Protein AF-A0A257H607-F1 (afdb_monomer)

Nearest PDB structures (foldseek):
  7oqd-assembly1_AAA  TM=4.299E-01  e=7.904E+00  Bacteroides thetaiotaomicron VPI-5482
  5coz-assembly1_A  TM=3.872E-01  e=7.904E+00  Agathobacter rectalis ATCC 33656

Sequence (185 aa):
MIRHMRASGLSLFVGSIALSLSFTASQAQDISIGKAVFANTCAQCHGLPPILLHGAEIAAGDPGRIDSAISIVRTMSPLRQRITPQDIRDIAAYLERPSSLMPNASQETERLFAWAEWKYQAVLQPRIPTQQVEEYQVRYYAKPRLYLGIARGQLWLLDEKRLDAGVQRLGTTEVFLEMARSEGF

Mean predicted aligned error: 12.14 Å

Solvent-accessible surface area (backbone atoms only — not comparable to full-atom values): 10821 Å² total; per-residue (Å²): 140,86,82,85,83,81,84,84,82,84,81,82,82,82,80,81,82,79,80,78,79,79,75,75,74,77,76,77,72,43,46,70,59,8,47,52,50,37,61,76,69,43,25,90,71,21,36,72,65,50,67,67,26,87,63,52,43,79,25,34,62,30,36,67,51,47,54,48,43,34,66,72,37,75,91,37,41,76,43,68,85,72,54,51,78,64,49,39,39,8,30,11,48,36,45,40,55,52,92,73,86,64,74,47,73,65,56,51,48,51,49,49,52,38,43,50,28,67,77,36,51,96,49,52,36,63,76,50,78,75,42,80,55,90,79,27,47,30,32,46,20,67,69,70,42,31,35,45,30,41,41,95,62,26,32,33,39,37,46,69,92,35,76,85,78,46,77,41,77,76,48,45,44,65,60,54,49,50,52,30,44,78,73,62,82

Structure (mmCIF, N/CA/C/O backbone):
data_AF-A0A257H607-F1
#
_entry.id   AF-A0A257H607-F1
#
loop_
_atom_site.group_PDB
_atom_site.id
_atom_site.type_symbol
_atom_site.label_atom_id
_atom_site.label_alt_id
_atom_site.label_comp_id
_atom_site.label_asym_id
_atom_site.label_entity_id
_atom_site.label_seq_id
_atom_site.pdbx_PDB_ins_code
_atom_site.Cartn_x
_atom_site.Cartn_y
_atom_site.Cartn_z
_atom_site.occupancy
_atom_site.B_iso_or_equiv
_atom_site.auth_seq_id
_atom_site.auth_comp_id
_atom_site.auth_asym_id
_atom_site.auth_atom_id
_atom_site.pdbx_PDB_model_num
ATOM 1 N N . MET A 1 1 ? -27.365 0.390 100.132 1.00 50.59 1 MET A N 1
ATOM 2 C CA . MET A 1 1 ? -27.552 0.940 98.769 1.00 50.59 1 MET A CA 1
ATOM 3 C C . MET A 1 1 ? -26.214 0.884 98.043 1.00 50.59 1 MET A C 1
ATOM 5 O O . MET A 1 1 ? -25.343 1.685 98.341 1.00 50.59 1 MET A O 1
ATOM 9 N N . ILE A 1 2 ? -26.019 -0.108 97.172 1.00 44.28 2 ILE A N 1
ATOM 10 C CA . ILE A 1 2 ? -24.760 -0.364 96.453 1.00 44.28 2 ILE A CA 1
ATOM 11 C C . ILE A 1 2 ? -24.976 0.066 94.996 1.00 44.28 2 ILE A C 1
ATOM 13 O O . ILE A 1 2 ? -25.885 -0.436 94.339 1.00 44.28 2 ILE A O 1
ATOM 17 N N . ARG A 1 3 ? -24.203 1.048 94.513 1.00 60.47 3 ARG A N 1
ATOM 18 C CA . ARG A 1 3 ? -24.266 1.559 93.131 1.00 60.47 3 ARG A CA 1
ATOM 19 C C . ARG A 1 3 ? -23.283 0.784 92.251 1.00 60.47 3 ARG A C 1
ATOM 21 O O . ARG A 1 3 ? -22.086 0.789 92.512 1.00 60.47 3 ARG A O 1
ATOM 28 N N . HIS A 1 4 ? -23.799 0.148 91.202 1.00 51.94 4 HIS A N 1
ATOM 29 C CA . HIS A 1 4 ? -23.013 -0.529 90.171 1.00 51.94 4 HIS A CA 1
ATOM 30 C C . HIS A 1 4 ? -22.350 0.483 89.222 1.00 51.94 4 HIS A C 1
ATOM 32 O O . HIS A 1 4 ? -23.039 1.286 88.593 1.00 51.94 4 HIS A O 1
ATOM 38 N N . MET A 1 5 ? -21.024 0.413 89.084 1.00 56.34 5 MET A N 1
ATOM 39 C CA . MET A 1 5 ? -20.270 1.060 88.005 1.00 56.34 5 MET A CA 1
ATOM 40 C C . MET A 1 5 ? -20.319 0.163 86.761 1.00 56.34 5 MET A C 1
ATOM 42 O O . MET A 1 5 ? -19.916 -0.997 86.817 1.00 56.34 5 MET A O 1
ATOM 46 N N . ARG A 1 6 ? -20.828 0.686 85.639 1.00 67.38 6 ARG A N 1
ATOM 47 C CA . ARG A 1 6 ? -20.752 0.032 84.324 1.00 67.38 6 ARG A CA 1
ATOM 48 C C . ARG A 1 6 ? -19.502 0.527 83.598 1.00 67.38 6 ARG A C 1
ATOM 50 O O . ARG A 1 6 ? -19.334 1.729 83.425 1.00 67.38 6 ARG A O 1
ATOM 57 N N . ALA A 1 7 ? -18.644 -0.406 83.194 1.00 55.19 7 ALA A N 1
ATOM 58 C CA . ALA A 1 7 ? -17.475 -0.147 82.366 1.00 55.19 7 ALA A CA 1
ATOM 59 C C . ALA A 1 7 ? -17.896 -0.016 80.892 1.00 55.19 7 ALA A C 1
ATOM 61 O O . ALA A 1 7 ? -18.514 -0.924 80.334 1.00 55.19 7 ALA A O 1
ATOM 62 N N . SER A 1 8 ? -17.570 1.119 80.278 1.00 65.12 8 SER A N 1
ATOM 63 C CA . SER A 1 8 ? -17.753 1.374 78.848 1.00 65.12 8 SER A CA 1
ATOM 64 C C . SER A 1 8 ? -16.632 0.700 78.056 1.00 65.12 8 SER A C 1
ATOM 66 O O . SER A 1 8 ? -15.468 1.078 78.178 1.00 65.12 8 SER A O 1
ATOM 68 N N . GLY A 1 9 ? -16.982 -0.309 77.258 1.00 50.41 9 GLY A N 1
ATOM 69 C CA . GLY A 1 9 ? -16.069 -0.986 76.340 1.00 50.41 9 GLY A CA 1
ATOM 70 C C . GLY A 1 9 ? -15.781 -0.131 75.106 1.00 50.41 9 GLY A C 1
ATOM 71 O O . GLY A 1 9 ? -16.682 0.184 74.330 1.00 50.41 9 GLY A O 1
ATOM 72 N N . LEU A 1 10 ? -14.514 0.236 74.934 1.00 60.78 10 LEU A N 1
ATOM 73 C CA . LEU A 1 10 ? -13.978 0.954 73.783 1.00 60.78 10 LEU A CA 1
ATOM 74 C C . LEU A 1 10 ? -13.775 -0.047 72.628 1.00 60.78 10 LEU A C 1
ATOM 76 O O . LEU A 1 10 ? -12.860 -0.866 72.669 1.00 60.78 10 LEU A O 1
ATOM 80 N N . SER A 1 11 ? -14.650 -0.024 71.620 1.00 61.09 11 SER A N 1
ATOM 81 C CA . SER A 1 11 ? -14.501 -0.852 70.412 1.00 61.09 11 SER A CA 1
ATOM 82 C C . SER A 1 11 ? -13.576 -0.158 69.409 1.00 61.09 11 SER A C 1
ATOM 84 O O . SER A 1 11 ? -13.933 0.869 68.836 1.00 61.09 11 SER A O 1
ATOM 86 N N . LEU A 1 12 ? -12.385 -0.721 69.202 1.00 58.41 12 LEU A N 1
ATOM 87 C CA . LEU A 1 12 ? -11.444 -0.334 68.149 1.00 58.41 12 LEU A CA 1
ATOM 88 C C . LEU A 1 12 ? -11.901 -0.923 66.805 1.00 58.41 12 LEU A C 1
ATOM 90 O O . LEU A 1 12 ? -11.792 -2.125 66.577 1.00 58.41 12 LEU A O 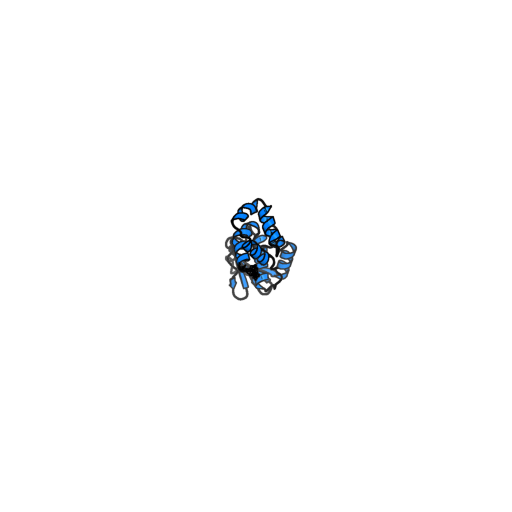1
ATOM 94 N N . PHE A 1 13 ? -12.389 -0.070 65.904 1.00 56.44 13 PHE A N 1
ATOM 95 C CA . PHE A 1 13 ? -12.585 -0.415 64.496 1.00 56.44 13 PHE A CA 1
ATOM 96 C C . PHE A 1 13 ? -11.237 -0.354 63.764 1.00 56.44 13 PHE A C 1
ATOM 98 O O . PHE A 1 13 ? -10.717 0.725 63.484 1.00 56.44 13 PHE A O 1
ATOM 105 N N . VAL A 1 14 ? -10.670 -1.518 63.446 1.00 61.59 14 VAL A N 1
ATOM 106 C CA . VAL A 1 14 ? -9.515 -1.650 62.546 1.00 61.59 14 VAL A CA 1
ATOM 107 C C . VAL A 1 14 ? -10.037 -1.608 61.106 1.00 61.59 14 VAL A C 1
ATOM 109 O O . VAL A 1 14 ? -10.539 -2.599 60.580 1.00 61.59 14 VAL A O 1
ATOM 112 N N . GLY A 1 15 ? -9.982 -0.430 60.483 1.00 57.69 15 GLY A N 1
ATOM 113 C CA . GLY A 1 15 ? -10.368 -0.226 59.086 1.00 57.69 15 GLY A CA 1
ATOM 114 C C . GLY A 1 15 ? -9.341 -0.835 58.129 1.00 57.69 15 GLY A C 1
ATOM 115 O O . GLY A 1 15 ? -8.202 -0.381 58.064 1.00 57.69 15 GLY A O 1
ATOM 116 N N . SER A 1 16 ? -9.746 -1.859 57.378 1.00 63.84 16 SER A N 1
ATOM 117 C CA . SER A 1 16 ? -8.937 -2.450 56.306 1.00 63.84 16 SER A CA 1
ATOM 118 C C . SER A 1 16 ? -8.998 -1.561 55.060 1.00 63.84 16 SER A C 1
ATOM 120 O O . SER A 1 16 ? -10.044 -1.451 54.423 1.00 63.84 16 SER A O 1
ATOM 122 N N . ILE A 1 17 ? -7.883 -0.920 54.708 1.00 69.00 17 ILE A N 1
ATOM 123 C CA . ILE A 1 17 ? -7.726 -0.184 53.447 1.00 69.00 17 ILE A CA 1
ATOM 124 C C . ILE A 1 17 ? -7.484 -1.218 52.340 1.00 69.00 17 ILE A C 1
ATOM 126 O O . ILE A 1 17 ? -6.376 -1.726 52.179 1.00 69.00 17 ILE A O 1
ATOM 130 N N . ALA A 1 18 ? -8.533 -1.562 51.592 1.00 66.06 18 ALA A N 1
ATOM 131 C CA . ALA A 1 18 ? -8.421 -2.380 50.389 1.00 66.06 18 ALA A CA 1
ATOM 132 C C . ALA A 1 18 ? -7.851 -1.523 49.246 1.00 66.06 18 ALA A C 1
ATOM 134 O O . ALA A 1 18 ? -8.563 -0.746 48.607 1.00 66.06 18 ALA A O 1
ATOM 135 N N . LEU A 1 19 ? -6.543 -1.645 49.015 1.00 70.00 19 LEU A N 1
ATOM 136 C CA . LEU A 1 19 ? -5.833 -0.998 47.917 1.00 70.00 19 LEU A CA 1
ATOM 137 C C . LEU A 1 19 ? -6.289 -1.623 46.589 1.00 70.00 19 LEU A C 1
ATOM 139 O O . LEU A 1 19 ? -5.776 -2.648 46.145 1.00 70.00 19 LEU A O 1
ATOM 143 N N . SER A 1 20 ? -7.309 -1.025 45.978 1.00 69.62 20 SER A N 1
ATOM 144 C CA . SER A 1 20 ? -7.823 -1.438 44.674 1.00 69.62 20 SER A CA 1
ATOM 145 C C . SER A 1 20 ? -6.855 -0.950 43.598 1.00 69.62 20 SER A C 1
ATOM 147 O O . SER A 1 20 ? -6.978 0.165 43.096 1.00 69.62 20 SER A O 1
ATOM 149 N N . LEU A 1 21 ? -5.843 -1.761 43.283 1.00 67.19 21 LEU A N 1
ATOM 150 C CA . LEU A 1 21 ? -5.010 -1.556 42.102 1.00 67.19 21 LEU A CA 1
ATOM 151 C C . LEU A 1 21 ? -5.884 -1.779 40.868 1.00 67.19 21 LEU A C 1
ATOM 153 O O . LEU A 1 21 ? -6.092 -2.908 40.426 1.00 67.19 21 LEU A O 1
ATOM 157 N N . SER A 1 22 ? -6.410 -0.689 40.320 1.00 69.12 22 SER A N 1
ATOM 158 C CA . SER A 1 22 ? -6.991 -0.677 38.984 1.00 69.12 22 SER A CA 1
ATOM 159 C C . SER A 1 22 ? -5.872 -0.936 37.982 1.00 69.12 22 SER A C 1
ATOM 161 O O . SER A 1 22 ? -5.225 -0.010 37.495 1.00 69.12 22 SER A O 1
ATOM 163 N N . PHE A 1 23 ? -5.621 -2.212 37.691 1.00 64.31 23 PHE A N 1
ATOM 164 C CA . PHE A 1 23 ? -4.851 -2.615 36.525 1.00 64.31 23 PHE A CA 1
ATOM 165 C C . PHE A 1 23 ? -5.655 -2.207 35.295 1.00 64.31 23 PHE A C 1
ATOM 167 O O . PHE A 1 23 ? -6.514 -2.939 34.808 1.00 64.31 23 PHE A O 1
ATOM 174 N N . THR A 1 24 ? -5.397 -0.999 34.802 1.00 64.50 24 THR A N 1
ATOM 175 C CA . THR A 1 24 ? -5.728 -0.671 33.423 1.00 64.50 24 THR A CA 1
ATOM 176 C C . THR A 1 24 ? -4.795 -1.519 32.574 1.00 64.50 24 THR A C 1
ATOM 178 O O . THR A 1 24 ? -3.611 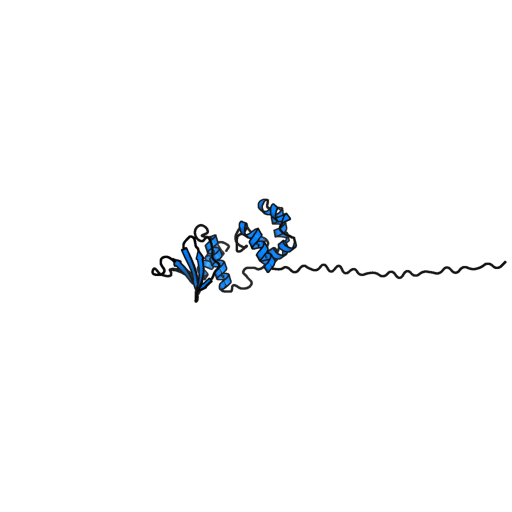-1.228 32.429 1.00 64.50 24 THR A O 1
ATOM 181 N N . ALA A 1 25 ? -5.299 -2.658 32.103 1.00 67.56 25 ALA A N 1
ATOM 182 C CA . ALA A 1 25 ? -4.591 -3.435 31.107 1.00 67.56 25 ALA A CA 1
ATOM 183 C C . ALA A 1 25 ? -4.390 -2.512 29.902 1.00 67.56 25 ALA A C 1
ATOM 185 O O . ALA A 1 25 ? -5.353 -2.152 29.222 1.00 67.56 25 ALA A O 1
ATOM 186 N N . SER A 1 26 ? -3.151 -2.066 29.691 1.00 75.19 26 SER A N 1
ATOM 187 C CA . SER A 1 26 ? -2.774 -1.427 28.439 1.00 75.19 26 SER A CA 1
ATOM 188 C C . SER A 1 26 ? -3.043 -2.459 27.355 1.00 75.19 26 SER A C 1
ATOM 190 O O . SER A 1 26 ? -2.372 -3.490 27.299 1.00 75.19 26 SER A O 1
ATOM 192 N N . GLN A 1 27 ? -4.100 -2.247 26.574 1.00 78.38 27 GLN A N 1
ATOM 193 C CA . GLN A 1 27 ? -4.409 -3.127 25.460 1.00 78.38 27 GLN A CA 1
ATOM 194 C C . GLN A 1 27 ? -3.251 -3.005 24.476 1.00 78.38 27 GLN A C 1
ATOM 196 O O . GLN A 1 27 ? -3.039 -1.936 23.900 1.00 78.38 27 GLN A O 1
ATOM 201 N N . ALA A 1 28 ? -2.481 -4.082 24.334 1.00 79.88 28 ALA A N 1
ATOM 202 C CA . ALA A 1 28 ? -1.394 -4.130 23.373 1.00 79.88 28 ALA A CA 1
ATOM 203 C C . ALA A 1 28 ? -1.950 -3.852 21.970 1.00 79.88 28 ALA A C 1
ATOM 205 O O . ALA A 1 28 ? -3.025 -4.336 21.615 1.00 79.88 28 ALA A O 1
ATOM 206 N N . GLN A 1 29 ? -1.233 -3.039 21.199 1.00 88.62 29 GLN A N 1
ATOM 207 C CA . GLN A 1 29 ? -1.560 -2.799 19.798 1.00 88.62 29 GLN A CA 1
ATOM 208 C C . GLN A 1 29 ? -1.237 -4.054 18.980 1.00 88.62 29 GLN A C 1
ATOM 210 O O . GLN A 1 29 ? -0.142 -4.609 19.105 1.00 88.62 29 GLN A O 1
ATOM 215 N N . ASP A 1 30 ? -2.159 -4.475 18.118 1.00 87.44 30 ASP A N 1
ATOM 216 C CA . ASP A 1 30 ? -1.977 -5.595 17.197 1.00 87.44 30 ASP A CA 1
ATOM 217 C C . ASP A 1 30 ? -1.923 -5.100 15.747 1.00 87.44 30 ASP A C 1
ATOM 219 O O . ASP A 1 30 ? -2.924 -4.797 15.097 1.00 87.44 30 ASP A O 1
ATOM 223 N N . ILE A 1 31 ? -0.708 -5.069 15.203 1.00 84.25 31 ILE A N 1
ATOM 224 C CA . ILE A 1 31 ? -0.437 -4.621 13.832 1.00 84.25 31 ILE A CA 1
ATOM 225 C C . ILE A 1 31 ? -1.165 -5.488 12.792 1.00 84.25 31 ILE A C 1
ATOM 227 O O . ILE A 1 31 ? -1.550 -4.994 11.729 1.00 84.25 31 ILE A O 1
ATOM 231 N N . SER A 1 32 ? -1.326 -6.788 13.053 1.00 76.38 32 SER A N 1
ATOM 232 C CA . SER A 1 32 ? -1.966 -7.707 12.110 1.00 76.38 32 SER A CA 1
ATOM 233 C C . SER A 1 32 ? -3.466 -7.436 12.003 1.00 76.38 32 SER A C 1
ATOM 235 O O . SER A 1 32 ? -3.998 -7.388 10.889 1.00 76.38 32 SER A O 1
ATOM 237 N N . ILE A 1 33 ? -4.107 -7.143 13.139 1.00 86.25 33 ILE A N 1
ATOM 238 C CA . ILE A 1 33 ? -5.498 -6.686 13.204 1.00 86.25 33 ILE A CA 1
ATOM 239 C C . ILE A 1 33 ? -5.623 -5.326 12.514 1.00 86.25 33 ILE A C 1
ATOM 241 O O . ILE A 1 33 ? -6.441 -5.182 11.606 1.00 86.25 33 ILE A O 1
ATOM 245 N N . GLY A 1 34 ? -4.750 -4.367 12.835 1.00 90.06 34 GLY A N 1
ATOM 246 C CA . GLY A 1 34 ? -4.749 -3.035 12.223 1.00 90.06 34 GLY A CA 1
ATOM 247 C C . GLY A 1 34 ? -4.662 -3.067 10.698 1.00 90.06 34 GLY A C 1
ATOM 248 O O . GLY A 1 34 ? -5.434 -2.398 10.007 1.00 90.06 34 GLY A O 1
ATOM 249 N N . LYS A 1 35 ? -3.787 -3.922 10.153 1.00 83.62 35 LYS A N 1
ATOM 250 C CA . LYS A 1 35 ? -3.669 -4.159 8.707 1.00 83.62 35 LYS A CA 1
ATOM 251 C C . LYS A 1 35 ? -4.966 -4.701 8.104 1.00 83.62 35 LYS A C 1
ATOM 253 O O . LYS A 1 35 ? -5.381 -4.240 7.040 1.00 83.62 35 LYS A O 1
ATOM 258 N N . ALA A 1 36 ? -5.591 -5.684 8.751 1.00 82.00 36 ALA A N 1
ATOM 259 C CA . ALA A 1 36 ? -6.830 -6.287 8.268 1.00 82.00 36 ALA A CA 1
ATOM 260 C C . ALA A 1 36 ? -7.993 -5.282 8.282 1.00 82.00 36 ALA A C 1
ATOM 262 O O . ALA A 1 36 ? -8.710 -5.155 7.287 1.00 82.00 36 ALA A O 1
ATOM 263 N N . VAL A 1 37 ? -8.148 -4.515 9.366 1.00 93.38 37 VAL A N 1
ATOM 264 C CA . VAL A 1 37 ? -9.185 -3.479 9.473 1.00 93.38 37 VAL A CA 1
ATOM 265 C C . VAL A 1 37 ? -8.974 -2.393 8.420 1.00 93.38 37 VAL A C 1
ATOM 267 O O . VAL A 1 37 ? -9.925 -2.038 7.717 1.00 93.38 37 VAL A O 1
ATOM 270 N N . PHE A 1 38 ? -7.737 -1.914 8.247 1.00 91.44 38 PHE A N 1
ATOM 271 C CA . PHE A 1 38 ? -7.418 -0.908 7.235 1.00 91.44 38 PHE A CA 1
ATOM 272 C C . PHE A 1 38 ? -7.756 -1.399 5.821 1.00 91.44 38 PHE A C 1
ATOM 274 O O . PHE A 1 38 ? -8.425 -0.692 5.067 1.00 91.44 38 PHE A O 1
ATOM 281 N N . ALA A 1 39 ? -7.348 -2.622 5.464 1.00 83.88 39 ALA A N 1
ATOM 282 C CA . ALA A 1 39 ? -7.619 -3.204 4.149 1.00 83.88 39 ALA A CA 1
ATOM 283 C C . ALA 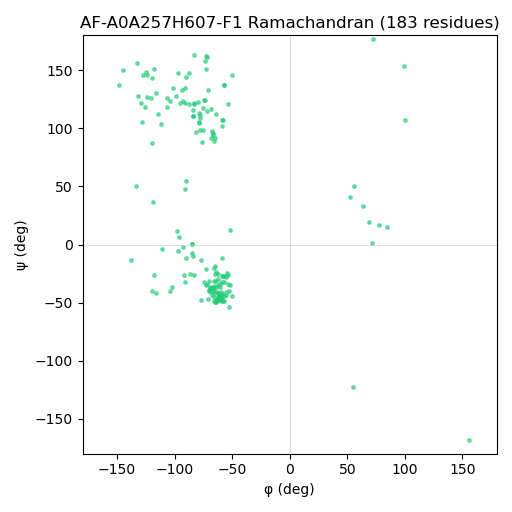A 1 39 ? -9.123 -3.342 3.851 1.00 83.88 39 ALA A C 1
ATOM 285 O O . ALA A 1 39 ? -9.548 -3.124 2.719 1.00 83.88 39 ALA A O 1
ATOM 286 N N . ASN A 1 40 ? -9.932 -3.662 4.863 1.00 87.25 40 ASN A N 1
ATOM 287 C CA . ASN A 1 40 ? -11.373 -3.851 4.695 1.00 87.25 40 ASN A CA 1
ATOM 288 C C . ASN A 1 40 ? -12.171 -2.540 4.731 1.00 87.25 40 ASN A C 1
ATOM 290 O O . ASN A 1 40 ? -13.254 -2.471 4.150 1.00 87.25 40 ASN A O 1
ATOM 294 N N . THR A 1 41 ? -11.649 -1.511 5.404 1.00 92.94 41 THR A N 1
ATOM 295 C CA . THR A 1 41 ? -12.442 -0.328 5.773 1.00 92.94 41 THR A CA 1
ATOM 296 C C . THR A 1 41 ? -11.914 0.970 5.177 1.00 92.94 41 THR A C 1
ATOM 298 O O . THR A 1 41 ? -12.691 1.817 4.744 1.00 92.94 41 THR A O 1
ATOM 301 N N . CYS A 1 42 ? -10.595 1.138 5.140 1.00 91.56 42 CYS A N 1
ATOM 302 C CA . CYS A 1 42 ? -9.943 2.399 4.793 1.00 91.56 42 CYS A CA 1
ATOM 303 C C . CYS A 1 42 ? -9.411 2.383 3.355 1.00 91.56 42 CYS A C 1
ATOM 305 O O . CYS A 1 42 ? -9.494 3.386 2.649 1.00 91.56 42 CYS A O 1
ATOM 307 N N . ALA A 1 43 ? -8.915 1.231 2.902 1.00 84.81 43 ALA A N 1
ATOM 308 C CA . ALA A 1 43 ? -8.216 1.060 1.629 1.00 84.81 43 ALA A CA 1
ATOM 309 C C . ALA A 1 43 ? -9.025 1.443 0.384 1.00 84.81 43 ALA A C 1
ATOM 311 O O . ALA A 1 43 ? -8.443 1.822 -0.627 1.00 84.81 43 ALA A O 1
ATOM 312 N N . GLN A 1 44 ? -10.356 1.363 0.436 1.00 83.69 44 GLN A N 1
ATOM 313 C CA . GLN A 1 44 ? -11.201 1.742 -0.702 1.00 83.69 44 GLN A CA 1
ATOM 314 C C . GLN A 1 44 ? -11.076 3.234 -1.037 1.00 83.69 44 GLN A C 1
ATOM 316 O O . GLN A 1 44 ? -11.175 3.608 -2.202 1.00 83.69 44 GLN A O 1
ATOM 321 N N . CYS A 1 45 ? -10.824 4.069 -0.024 1.00 86.62 45 CYS A N 1
ATOM 322 C CA . CYS A 1 45 ? -10.634 5.508 -0.185 1.00 86.62 45 CYS A CA 1
ATOM 323 C C . CYS A 1 45 ? -9.157 5.901 -0.087 1.00 86.62 45 CYS A C 1
ATOM 325 O O . CYS A 1 45 ? -8.696 6.734 -0.857 1.00 86.62 45 CYS A O 1
ATOM 327 N N . HIS A 1 46 ? -8.403 5.299 0.831 1.00 85.69 46 HIS A N 1
ATOM 328 C CA . HIS A 1 46 ? -7.007 5.660 1.103 1.00 85.69 46 HIS A CA 1
ATOM 329 C C . HIS A 1 46 ? -5.980 4.843 0.303 1.00 85.69 46 HIS A C 1
ATOM 331 O O . HIS A 1 46 ? -4.780 5.084 0.389 1.00 85.69 46 HIS A O 1
ATOM 337 N N . GLY A 1 47 ? -6.439 3.884 -0.505 1.00 74.06 47 GLY A N 1
ATOM 338 C CA . GLY A 1 47 ? -5.578 3.018 -1.301 1.00 74.06 47 GLY A CA 1
ATOM 339 C C . GLY A 1 47 ? -4.811 1.981 -0.476 1.00 74.06 47 GLY A C 1
ATOM 340 O O . GLY A 1 47 ? -4.890 1.916 0.752 1.00 74.06 47 GLY A O 1
ATOM 341 N N . LEU A 1 48 ? -4.072 1.128 -1.188 1.00 67.62 48 LEU A N 1
ATOM 342 C CA . LEU A 1 48 ? -3.057 0.248 -0.617 1.00 67.62 48 LEU A CA 1
ATOM 343 C C . LEU A 1 48 ? -1.774 0.368 -1.453 1.00 67.62 48 LEU A C 1
ATOM 345 O O . LEU A 1 48 ? -1.847 0.150 -2.663 1.00 67.62 48 LEU A O 1
ATOM 349 N N . PRO A 1 49 ? -0.616 0.635 -0.826 1.00 60.44 49 PRO A N 1
ATOM 350 C CA . PRO A 1 49 ? -0.421 0.799 0.616 1.00 60.44 49 PRO A CA 1
ATOM 351 C C . PRO A 1 49 ? -1.016 2.130 1.140 1.00 60.44 49 PRO A C 1
ATOM 353 O O . PRO A 1 49 ? -1.261 3.034 0.344 1.00 60.44 49 PRO A O 1
ATOM 356 N N . PRO A 1 50 ? -1.255 2.252 2.464 1.00 58.88 50 PRO A N 1
ATOM 357 C CA . PRO A 1 50 ? -1.972 3.377 3.090 1.00 58.88 50 PRO A CA 1
ATOM 358 C C . PRO A 1 50 ? -1.371 4.760 2.860 1.00 58.88 50 PRO A C 1
ATOM 360 O O . PRO A 1 50 ? -1.953 5.760 3.256 1.00 58.88 50 PRO A O 1
ATOM 363 N N . ILE A 1 51 ? -0.153 4.794 2.332 1.00 55.12 51 ILE A N 1
ATOM 364 C CA . ILE A 1 51 ? 0.764 5.911 2.500 1.00 55.12 51 ILE A CA 1
ATOM 365 C C . ILE A 1 51 ? 0.518 7.026 1.473 1.00 55.12 51 ILE A C 1
ATOM 367 O O . ILE A 1 51 ? 1.198 8.041 1.500 1.00 55.12 51 ILE A O 1
ATOM 371 N N . LEU A 1 52 ? -0.372 6.774 0.504 1.00 53.12 52 LEU A N 1
ATOM 372 C CA . LEU A 1 52 ? -0.175 7.254 -0.869 1.00 53.12 52 LEU A CA 1
ATOM 373 C C . LEU A 1 52 ? -1.441 7.815 -1.515 1.00 53.12 52 LEU A C 1
ATOM 375 O O . LEU A 1 52 ? -1.364 8.487 -2.541 1.00 53.12 52 LEU A O 1
ATOM 379 N N . LEU A 1 53 ? -2.609 7.580 -0.911 1.00 52.47 53 LEU A N 1
ATOM 380 C CA . LEU A 1 53 ? -3.865 8.197 -1.316 1.00 52.47 53 LEU A CA 1
ATOM 381 C C . LEU A 1 53 ? -4.554 8.813 -0.093 1.00 52.47 53 LEU A C 1
ATOM 383 O O . LEU A 1 53 ? -4.917 8.132 0.863 1.00 52.47 53 LEU A O 1
ATOM 387 N N . HIS A 1 54 ? -4.807 10.119 -0.159 1.00 66.25 54 HIS A N 1
ATOM 388 C CA . HIS A 1 54 ? -5.688 10.830 0.771 1.00 66.25 54 HIS A CA 1
ATOM 389 C C . HIS A 1 54 ? -5.244 10.854 2.251 1.00 66.25 54 HIS A C 1
ATOM 391 O O . HIS A 1 54 ? -6.098 10.898 3.138 1.00 66.25 54 HIS A O 1
ATOM 397 N N . GLY A 1 55 ? -3.936 10.876 2.533 1.00 73.75 55 GLY A N 1
ATOM 398 C CA . GLY A 1 55 ? -3.401 11.378 3.805 1.00 73.75 55 GLY A CA 1
ATOM 399 C C . GLY A 1 55 ? -3.512 10.448 5.014 1.00 73.75 55 GLY A C 1
ATOM 400 O O . GLY A 1 55 ? -3.409 10.931 6.143 1.00 73.75 55 GLY A O 1
ATOM 401 N N . ALA A 1 56 ? -3.760 9.146 4.832 1.00 85.94 56 ALA A N 1
ATOM 402 C CA . ALA A 1 56 ? -3.863 8.225 5.968 1.00 85.94 56 ALA A CA 1
ATOM 403 C C . ALA A 1 56 ? -2.526 8.077 6.719 1.00 85.94 56 ALA A C 1
ATOM 405 O O . ALA A 1 56 ? -2.521 7.955 7.941 1.00 85.94 56 ALA A O 1
ATOM 406 N N . GLU A 1 57 ? -1.392 8.188 6.028 1.00 83.31 57 GLU A N 1
ATOM 407 C CA . GLU A 1 57 ? -0.043 8.211 6.603 1.00 83.31 57 GLU A CA 1
ATOM 408 C C . GLU A 1 57 ? 0.184 9.310 7.629 1.00 83.31 57 GLU A C 1
ATOM 410 O O . GLU A 1 57 ? 0.993 9.157 8.538 1.00 83.31 57 GLU A O 1
ATOM 415 N N . ILE A 1 58 ? -0.546 10.416 7.521 1.00 85.25 58 ILE A N 1
ATOM 416 C CA . ILE A 1 58 ? -0.400 11.557 8.423 1.00 85.25 58 ILE A CA 1
ATOM 417 C C . ILE A 1 58 ? -0.832 11.175 9.855 1.00 85.25 58 ILE A C 1
ATOM 419 O O . ILE A 1 58 ? -0.449 11.841 10.821 1.00 85.25 58 ILE A O 1
ATOM 423 N N . ALA A 1 59 ? -1.619 10.103 9.996 1.00 91.00 59 ALA A N 1
ATOM 424 C CA . ALA A 1 59 ? -2.066 9.540 11.265 1.00 91.00 59 ALA A CA 1
ATOM 425 C C . ALA A 1 59 ? -1.229 8.331 11.741 1.00 91.00 59 ALA A C 1
ATOM 427 O O . ALA A 1 59 ? -1.624 7.637 12.679 1.00 91.00 59 ALA A O 1
ATOM 428 N N . ALA A 1 60 ? -0.081 8.065 11.109 1.00 89.06 60 ALA A N 1
ATOM 429 C CA . ALA A 1 60 ? 0.877 7.050 11.536 1.00 89.06 60 ALA A CA 1
ATOM 430 C C . ALA A 1 60 ? 1.277 7.238 13.009 1.00 89.06 60 ALA A C 1
ATOM 432 O O . ALA A 1 60 ? 1.762 8.300 13.392 1.00 89.06 60 ALA A O 1
ATOM 433 N N . GLY A 1 61 ? 1.036 6.217 13.837 1.00 89.25 61 GLY A N 1
ATOM 434 C CA . GLY A 1 61 ? 1.318 6.250 15.279 1.00 89.25 61 GLY A CA 1
ATOM 435 C C . GLY A 1 61 ? 0.386 7.141 16.102 1.00 89.25 61 GLY A C 1
ATOM 436 O O . GLY A 1 61 ? 0.536 7.216 17.318 1.00 89.25 61 GLY A O 1
ATOM 437 N N . ASP A 1 62 ? -0.602 7.788 15.476 1.00 93.88 62 ASP A N 1
ATOM 438 C CA . ASP A 1 62 ? -1.488 8.749 16.130 1.00 93.88 62 ASP A CA 1
ATOM 439 C C . ASP A 1 62 ? -2.963 8.305 16.053 1.00 93.88 62 ASP A C 1
ATOM 441 O O . ASP A 1 62 ? -3.708 8.709 15.149 1.00 93.88 62 ASP A O 1
ATOM 445 N N . PRO A 1 63 ? -3.435 7.489 17.017 1.00 95.75 63 PRO A N 1
ATOM 446 C CA . PRO A 1 63 ? -4.835 7.075 17.070 1.00 95.75 63 PRO A CA 1
ATOM 447 C C . PRO A 1 63 ? -5.798 8.254 17.269 1.00 95.75 63 PRO A C 1
ATOM 449 O O . PRO A 1 63 ? -6.925 8.207 16.776 1.00 95.75 63 PRO A O 1
ATOM 452 N N . GLY A 1 64 ? -5.369 9.325 17.948 1.00 96.50 64 GLY A N 1
ATOM 453 C CA . GLY A 1 64 ? -6.195 10.517 18.148 1.00 96.50 64 GLY A CA 1
ATOM 454 C C . GLY A 1 64 ? -6.479 11.234 16.830 1.00 96.50 64 GLY A C 1
ATOM 455 O O . GLY A 1 64 ? -7.590 11.715 16.598 1.00 96.50 64 GLY A O 1
ATOM 456 N N . ARG A 1 65 ? -5.506 11.242 15.916 1.00 95.44 65 ARG A N 1
ATOM 457 C CA . ARG A 1 65 ? -5.675 11.810 14.579 1.00 95.44 65 ARG A CA 1
ATOM 458 C C . ARG A 1 65 ? -6.621 10.995 13.704 1.00 95.44 65 ARG A C 1
ATOM 460 O O . ARG A 1 65 ? -7.420 11.595 12.986 1.00 95.44 65 ARG A O 1
ATOM 467 N N . ILE A 1 66 ? -6.586 9.665 13.796 1.00 95.44 66 ILE A N 1
ATOM 468 C CA . ILE A 1 66 ? -7.548 8.789 13.104 1.00 95.44 66 ILE A CA 1
ATOM 469 C C . ILE A 1 66 ? -8.967 9.031 13.629 1.00 95.44 66 ILE A C 1
ATOM 471 O O . ILE A 1 66 ? -9.882 9.250 12.836 1.00 95.44 66 ILE A O 1
ATOM 475 N N . ASP A 1 67 ? -9.151 9.029 14.951 1.00 97.25 67 ASP A N 1
ATOM 476 C CA . ASP A 1 67 ? -10.457 9.255 15.583 1.00 97.25 67 ASP A CA 1
ATOM 477 C C . ASP A 1 67 ? -11.039 10.633 15.220 1.00 97.25 67 ASP A C 1
ATOM 479 O O . ASP A 1 67 ? -12.203 10.765 14.824 1.00 97.25 67 ASP A O 1
ATOM 483 N N . SER A 1 68 ? -10.187 11.662 15.243 1.00 96.50 68 SER A N 1
ATOM 484 C CA . SER A 1 68 ? -10.536 13.010 14.799 1.00 96.50 68 SER A CA 1
ATOM 485 C C . SER A 1 68 ? -10.931 13.039 13.321 1.00 96.50 68 SER A C 1
ATOM 487 O O . SER A 1 68 ? -11.974 13.598 12.987 1.00 96.50 68 SER A O 1
ATOM 489 N N . ALA A 1 69 ? -10.178 12.381 12.432 1.00 94.94 69 ALA A N 1
ATOM 490 C CA . ALA A 1 69 ? -10.500 12.306 11.006 1.00 94.94 69 ALA A CA 1
ATOM 491 C C . ALA A 1 69 ? -11.851 11.615 10.751 1.00 94.94 69 ALA A C 1
ATOM 493 O O . ALA A 1 69 ? -12.696 12.171 10.047 1.00 94.94 69 ALA A O 1
ATOM 494 N N . ILE A 1 70 ? -12.104 10.464 11.390 1.00 96.00 70 ILE A N 1
ATOM 495 C CA . ILE A 1 70 ? -13.406 9.771 11.356 1.00 96.00 70 ILE A CA 1
ATOM 496 C C . ILE A 1 70 ? -14.529 10.695 11.854 1.00 96.00 70 ILE A C 1
ATOM 498 O O . ILE A 1 70 ? -15.674 10.630 11.390 1.00 96.00 70 ILE A O 1
ATOM 502 N N . SER A 1 71 ? -14.209 11.586 12.790 1.00 95.94 71 SER A N 1
ATOM 503 C CA . SER A 1 71 ? -15.158 12.542 13.331 1.00 95.94 71 SER A CA 1
ATOM 504 C C . SER A 1 71 ? -15.434 13.723 12.395 1.00 95.94 71 SER A C 1
ATOM 506 O O . SER A 1 71 ? -16.593 14.053 12.151 1.00 95.94 71 SER A O 1
ATOM 508 N N . ILE A 1 72 ? -14.424 14.370 11.834 1.00 96.06 72 ILE A N 1
ATOM 509 C CA . ILE A 1 72 ? -14.627 15.631 11.106 1.00 96.06 72 ILE A CA 1
ATOM 510 C C . ILE A 1 72 ? -14.864 15.431 9.604 1.00 96.06 72 ILE A C 1
ATOM 512 O O . ILE A 1 72 ? -15.529 16.253 8.970 1.00 96.06 72 ILE A O 1
ATOM 516 N N . VAL A 1 73 ? -14.366 14.340 9.016 1.00 94.06 73 VAL A N 1
ATOM 517 C CA . VAL A 1 73 ? -14.512 14.067 7.583 1.00 94.06 73 VAL A CA 1
ATOM 518 C C . VAL A 1 73 ? -15.864 13.408 7.332 1.00 94.06 73 VAL A C 1
ATOM 520 O O . VAL A 1 73 ? -16.091 12.249 7.678 1.00 94.06 73 VAL A O 1
ATOM 523 N N . ARG A 1 74 ? -16.778 14.134 6.673 1.00 96.44 74 ARG A N 1
ATOM 524 C CA . ARG A 1 74 ? -18.154 13.672 6.407 1.00 96.44 74 ARG A CA 1
ATOM 525 C C . ARG A 1 74 ? -18.199 12.270 5.787 1.00 96.44 74 ARG A C 1
ATOM 527 O O . ARG A 1 74 ? -18.991 11.442 6.231 1.00 96.44 74 ARG A O 1
ATOM 534 N N . THR A 1 75 ? -17.337 11.993 4.812 1.00 94.25 75 THR A N 1
ATOM 535 C CA . THR A 1 75 ? -17.262 10.695 4.119 1.00 94.25 75 THR A CA 1
ATOM 536 C C . THR A 1 75 ? -16.835 9.543 5.040 1.00 94.25 75 THR A C 1
ATOM 538 O O . THR A 1 75 ? -17.213 8.404 4.794 1.00 94.25 75 THR A O 1
ATOM 541 N N . MET A 1 76 ? -16.109 9.822 6.129 1.00 95.81 76 MET A N 1
ATOM 542 C CA . MET A 1 76 ? -15.678 8.822 7.117 1.00 95.81 76 MET A CA 1
ATOM 543 C C . MET A 1 76 ? -16.685 8.635 8.262 1.00 95.81 76 MET A C 1
ATOM 545 O O . MET A 1 76 ? -16.587 7.663 9.006 1.00 95.81 76 MET A O 1
ATOM 549 N N . SER A 1 77 ? -17.687 9.512 8.395 1.00 94.50 77 SER A N 1
ATOM 550 C CA . SER A 1 77 ? -18.650 9.475 9.507 1.00 94.50 77 SER A CA 1
ATOM 551 C C . SER A 1 77 ? -19.378 8.135 9.725 1.00 94.50 77 SER A C 1
ATOM 553 O O . SER A 1 77 ? -19.584 7.787 10.893 1.00 94.50 77 SER A O 1
ATOM 555 N N . PRO A 1 78 ? -19.712 7.320 8.696 1.00 95.81 78 PRO A N 1
ATOM 556 C CA . PRO A 1 78 ? -20.330 6.011 8.924 1.00 95.81 78 PRO A CA 1
ATOM 557 C C . PRO A 1 78 ? -19.417 5.020 9.662 1.00 95.81 78 PRO A C 1
ATOM 559 O O . PRO A 1 78 ? -19.903 4.036 10.220 1.00 95.81 78 PRO A O 1
ATOM 562 N N . LEU A 1 79 ? -18.101 5.262 9.683 1.00 96.00 79 LEU A N 1
ATOM 563 C CA . LEU A 1 79 ? -17.126 4.389 10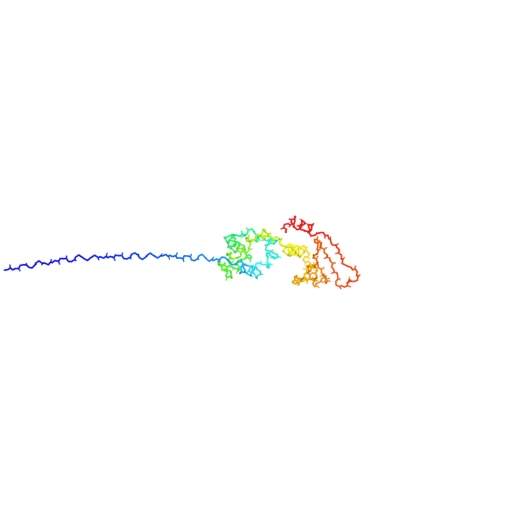.337 1.00 96.00 79 LEU A CA 1
ATOM 564 C C . LEU A 1 79 ? -17.180 4.478 11.864 1.00 96.00 79 LEU A C 1
ATOM 566 O O . LEU A 1 79 ? -16.800 3.516 12.525 1.00 96.00 79 LEU A O 1
ATOM 570 N N . ARG A 1 80 ? -17.731 5.563 12.430 1.00 94.81 80 ARG A N 1
ATOM 571 C CA . ARG A 1 80 ? -17.868 5.755 13.888 1.00 94.81 80 ARG A CA 1
ATOM 572 C C . ARG A 1 80 ? -18.610 4.620 14.596 1.00 94.81 80 ARG A C 1
ATOM 574 O O . ARG A 1 80 ? -18.408 4.402 15.780 1.00 94.81 80 ARG A O 1
ATOM 581 N N . GLN A 1 81 ? -19.503 3.934 13.885 1.00 96.25 81 GLN A N 1
ATOM 582 C CA . GLN A 1 81 ? -20.291 2.821 14.425 1.00 96.25 81 GLN A CA 1
ATOM 583 C C . GLN A 1 81 ? -19.683 1.447 14.107 1.00 96.25 81 GLN A C 1
ATOM 585 O O . GLN A 1 81 ? -20.223 0.431 14.533 1.00 96.25 81 GLN A O 1
ATOM 590 N N . ARG A 1 82 ? -18.607 1.402 13.312 1.00 95.50 82 ARG A N 1
ATOM 591 C CA . ARG A 1 82 ? -18.026 0.169 12.757 1.00 95.50 82 ARG A CA 1
ATOM 592 C C . ARG A 1 82 ? -16.598 -0.091 13.221 1.00 95.50 82 ARG A C 1
ATOM 594 O O . ARG A 1 82 ? -16.182 -1.240 13.218 1.00 95.50 82 ARG A O 1
ATOM 601 N N . ILE A 1 83 ? -15.868 0.961 13.578 1.00 96.06 83 ILE A N 1
ATOM 602 C CA . ILE A 1 83 ? -14.488 0.893 14.051 1.00 96.06 83 ILE A CA 1
ATOM 603 C C . ILE A 1 83 ? -14.494 1.155 15.556 1.00 96.06 83 ILE A C 1
ATOM 605 O O . ILE A 1 83 ? -15.031 2.161 16.020 1.00 96.06 83 ILE A O 1
ATOM 609 N N . THR A 1 84 ? -13.905 0.244 16.322 1.00 96.56 84 THR A N 1
ATOM 610 C CA . THR A 1 84 ? -13.765 0.381 17.773 1.00 96.56 84 THR A CA 1
ATOM 611 C C . THR A 1 84 ? -12.539 1.228 18.140 1.00 96.56 84 THR A C 1
ATOM 613 O O . THR A 1 84 ? -11.608 1.365 17.344 1.00 96.56 84 THR A O 1
ATOM 616 N N . PRO A 1 85 ? -12.449 1.749 19.377 1.00 96.25 85 PRO A N 1
ATOM 617 C CA . PRO A 1 85 ? -11.231 2.416 19.840 1.00 96.25 85 PRO A CA 1
ATOM 618 C C . PRO A 1 85 ? -9.979 1.527 19.794 1.00 96.25 85 PRO A C 1
ATOM 620 O O . PRO A 1 85 ? -8.870 2.048 19.694 1.00 96.25 85 PRO A O 1
ATOM 623 N N . GLN A 1 86 ? -10.137 0.200 19.898 1.00 95.75 86 GLN A N 1
ATOM 624 C CA . GLN A 1 86 ? -9.022 -0.735 19.748 1.00 95.75 86 GLN A CA 1
ATOM 625 C C . GLN A 1 86 ? -8.564 -0.802 18.291 1.00 95.75 86 GLN A C 1
ATOM 627 O O . GLN A 1 86 ? -7.379 -0.615 18.037 1.00 95.75 86 GLN A O 1
ATOM 632 N N . ASP A 1 87 ? -9.500 -0.940 17.349 1.00 96.56 87 ASP A N 1
ATOM 633 C CA . ASP A 1 87 ? -9.188 -0.932 15.918 1.00 96.56 87 ASP A CA 1
ATOM 634 C C . ASP A 1 87 ? -8.437 0.343 15.515 1.00 96.56 87 ASP A C 1
ATOM 636 O O . ASP A 1 87 ? -7.477 0.282 14.757 1.00 96.56 87 ASP A O 1
ATOM 640 N N . ILE A 1 88 ? -8.826 1.505 16.055 1.00 97.00 88 ILE A N 1
ATOM 641 C CA . ILE A 1 88 ? -8.130 2.777 15.807 1.00 97.00 88 ILE A CA 1
ATOM 642 C C . ILE A 1 88 ? -6.664 2.712 16.259 1.00 97.00 88 ILE A C 1
ATOM 644 O O . ILE A 1 88 ? -5.777 3.146 15.525 1.00 97.00 88 ILE A O 1
ATOM 648 N N . ARG A 1 89 ? -6.389 2.164 17.450 1.00 95.50 89 ARG A N 1
ATOM 649 C CA . ARG A 1 89 ? -5.014 1.999 17.953 1.00 95.50 89 ARG A CA 1
ATOM 650 C C . ARG A 1 89 ? -4.208 1.017 17.113 1.00 95.50 89 ARG A C 1
ATOM 652 O O . ARG A 1 89 ? -3.036 1.279 16.851 1.00 95.50 89 ARG A O 1
ATOM 659 N N . ASP A 1 90 ? -4.834 -0.071 16.685 1.00 93.50 90 ASP A N 1
ATOM 660 C CA . ASP A 1 90 ? -4.206 -1.098 15.859 1.00 93.50 90 ASP A CA 1
ATOM 661 C C . ASP A 1 90 ? -3.901 -0.563 14.453 1.00 93.50 90 ASP A C 1
ATOM 663 O O . ASP A 1 90 ? -2.811 -0.785 13.923 1.00 93.50 90 ASP A O 1
ATOM 667 N N . ILE A 1 91 ? -4.818 0.215 13.865 1.00 93.06 91 ILE A N 1
ATOM 668 C CA . ILE A 1 91 ? -4.599 0.922 12.597 1.00 93.06 91 ILE A CA 1
ATOM 669 C C . ILE A 1 91 ? -3.476 1.947 12.753 1.00 93.06 91 ILE A C 1
ATOM 671 O O . ILE A 1 91 ? -2.587 1.980 11.910 1.00 93.06 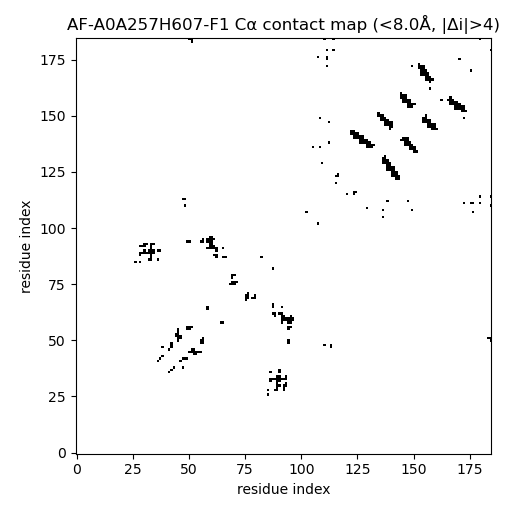91 ILE A O 1
ATOM 675 N N . ALA A 1 92 ? -3.472 2.750 13.820 1.00 93.25 92 ALA A N 1
ATOM 676 C CA . ALA A 1 92 ? -2.400 3.713 14.065 1.00 93.25 92 ALA A CA 1
ATOM 677 C C . ALA A 1 92 ? -1.035 3.023 14.139 1.00 93.25 92 ALA A C 1
ATOM 679 O O . ALA A 1 92 ? -0.110 3.485 13.482 1.00 93.25 92 ALA A O 1
ATOM 680 N N . ALA A 1 93 ? -0.927 1.889 14.840 1.00 90.81 93 ALA A N 1
ATOM 681 C CA . ALA A 1 93 ? 0.296 1.086 14.900 1.00 90.81 93 ALA A CA 1
ATOM 682 C C . ALA A 1 93 ? 0.673 0.468 13.539 1.00 90.81 93 ALA A C 1
ATOM 684 O O . ALA A 1 93 ? 1.850 0.388 13.181 1.00 90.81 93 ALA A O 1
ATOM 685 N N . TYR A 1 94 ? -0.318 0.043 12.749 1.00 87.94 94 TYR A N 1
ATOM 686 C CA . TYR A 1 94 ? -0.101 -0.425 11.379 1.00 87.94 94 TYR A CA 1
ATOM 687 C C . TYR A 1 94 ? 0.441 0.685 10.466 1.00 87.94 94 TYR A C 1
ATOM 689 O O . TYR A 1 94 ? 1.351 0.424 9.682 1.00 87.94 94 TYR A O 1
ATOM 697 N N . LEU A 1 95 ? -0.081 1.907 10.593 1.00 87.38 95 LEU A N 1
ATOM 698 C CA . LEU A 1 95 ? 0.372 3.086 9.853 1.00 87.38 95 LEU A CA 1
ATOM 699 C C . LEU A 1 95 ? 1.713 3.621 10.374 1.00 87.38 95 LEU A C 1
ATOM 701 O O . LEU A 1 95 ? 2.501 4.139 9.590 1.00 87.38 95 LEU A O 1
ATOM 705 N N . GLU A 1 96 ? 1.973 3.488 11.680 1.00 86.06 96 GLU A N 1
ATOM 706 C CA . GLU A 1 96 ? 3.223 3.890 12.336 1.00 86.06 96 GLU A CA 1
ATOM 707 C C . GLU A 1 96 ? 4.407 3.123 11.801 1.00 86.06 96 GLU A C 1
ATOM 709 O O . GLU A 1 96 ? 5.489 3.694 11.714 1.00 86.06 96 GLU A O 1
ATOM 714 N N . ARG A 1 97 ? 4.209 1.844 11.447 1.00 70.94 97 ARG A N 1
ATOM 715 C CA . ARG A 1 97 ? 5.248 1.050 10.809 1.00 70.94 97 ARG A CA 1
ATOM 716 C C . ARG A 1 97 ? 5.640 1.744 9.518 1.00 70.94 97 ARG A C 1
ATOM 718 O O . ARG A 1 97 ? 4.934 1.608 8.515 1.00 70.94 97 ARG A O 1
ATO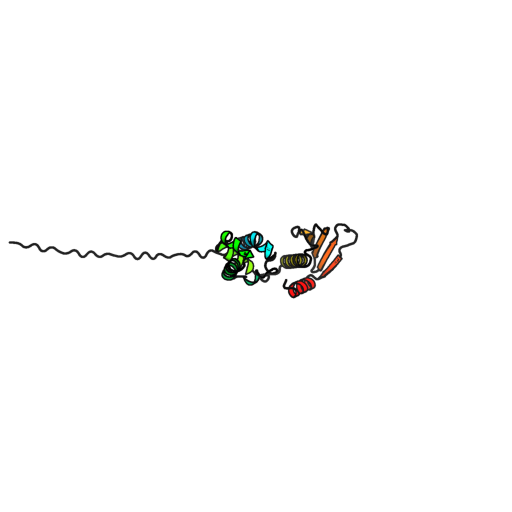M 725 N N . PRO A 1 98 ? 6.776 2.453 9.504 1.00 55.34 98 PRO A N 1
ATOM 726 C CA . PRO A 1 98 ? 7.140 3.149 8.310 1.00 55.34 98 PRO A CA 1
ATOM 727 C C . PRO A 1 98 ? 7.572 2.060 7.337 1.00 55.34 98 PRO A C 1
ATOM 729 O O . PRO A 1 98 ? 8.027 0.973 7.721 1.00 55.34 98 PRO A O 1
ATOM 732 N N . SER A 1 99 ? 7.599 2.409 6.068 1.00 51.66 99 SER A N 1
ATOM 733 C CA . SER A 1 99 ? 8.448 1.776 5.062 1.00 51.66 99 SER A CA 1
ATOM 734 C C . SER A 1 99 ? 9.950 1.710 5.466 1.00 51.66 99 SER A C 1
ATOM 736 O O . SER A 1 99 ? 10.790 1.471 4.606 1.00 51.66 99 SER A O 1
ATOM 738 N N . SER A 1 100 ? 10.318 1.967 6.735 1.00 42.50 100 SER A N 1
ATOM 739 C CA . SER A 1 100 ? 11.668 2.126 7.282 1.00 42.50 100 SER A CA 1
ATOM 740 C C . SER A 1 100 ? 12.143 1.005 8.218 1.00 42.50 100 SER A C 1
ATOM 742 O O . SER A 1 100 ? 13.319 1.011 8.571 1.00 42.50 100 SER A O 1
ATOM 744 N N . LEU A 1 101 ? 11.333 -0.004 8.573 1.00 44.34 101 LEU A N 1
ATOM 745 C CA . LEU A 1 101 ? 11.840 -1.201 9.278 1.00 44.34 101 LEU A CA 1
ATOM 746 C C . LEU A 1 101 ? 12.257 -2.335 8.324 1.00 44.34 101 LEU A C 1
ATOM 748 O O . LEU A 1 101 ? 11.976 -3.501 8.578 1.00 44.34 101 LEU A O 1
ATOM 752 N N . MET A 1 102 ? 13.030 -1.957 7.297 1.00 41.19 102 MET A N 1
ATOM 753 C CA . MET A 1 102 ? 13.778 -2.780 6.328 1.00 41.19 102 MET A CA 1
ATOM 754 C C . MET A 1 102 ? 13.099 -2.960 4.960 1.00 41.19 102 MET A C 1
ATOM 756 O O . MET A 1 102 ? 12.210 -3.799 4.841 1.00 41.19 102 MET A O 1
ATOM 760 N N . PRO A 1 103 ? 13.591 -2.304 3.889 1.00 47.25 103 PRO A N 1
ATOM 761 C CA . PRO A 1 103 ? 13.365 -2.784 2.536 1.00 47.25 103 PRO A CA 1
ATOM 762 C C . PRO A 1 103 ? 14.112 -4.111 2.390 1.00 47.25 103 PRO A C 1
ATOM 764 O O . PRO A 1 103 ? 15.307 -4.149 2.112 1.00 47.25 103 PRO A O 1
ATOM 767 N N . ASN A 1 104 ? 13.437 -5.235 2.611 1.00 60.41 104 ASN A N 1
ATOM 768 C CA . ASN A 1 104 ? 13.861 -6.412 1.871 1.00 60.41 104 ASN A CA 1
ATOM 769 C C . ASN A 1 104 ? 13.411 -6.218 0.416 1.00 60.41 104 ASN A C 1
ATOM 771 O O . ASN A 1 104 ? 12.430 -5.523 0.139 1.00 60.41 104 ASN A O 1
ATOM 775 N N . ALA A 1 105 ? 14.140 -6.813 -0.526 1.00 61.38 105 ALA A N 1
ATOM 776 C CA . ALA A 1 105 ? 13.870 -6.638 -1.953 1.00 61.38 105 ALA A CA 1
ATOM 777 C C . ALA A 1 105 ? 12.407 -6.955 -2.330 1.00 61.38 105 ALA A C 1
ATOM 779 O O . ALA A 1 105 ? 11.885 -6.400 -3.294 1.00 61.38 105 ALA A O 1
ATOM 780 N N . SER A 1 106 ? 11.717 -7.808 -1.558 1.00 67.81 106 SER A N 1
ATOM 781 C CA . SER A 1 106 ? 10.288 -8.062 -1.751 1.00 67.81 106 SER A CA 1
ATOM 782 C C . SER A 1 106 ? 9.401 -6.877 -1.372 1.00 67.81 106 SER A C 1
ATOM 784 O O . SER A 1 106 ? 8.462 -6.590 -2.102 1.00 67.81 106 SER A O 1
ATOM 786 N N . GLN A 1 107 ? 9.688 -6.131 -0.306 1.00 72.31 107 GLN A N 1
ATOM 787 C CA . GLN A 1 107 ? 8.919 -4.928 0.034 1.00 72.31 107 GLN A CA 1
ATOM 788 C C . GLN A 1 107 ? 9.138 -3.777 -0.954 1.00 72.31 107 GLN A C 1
ATOM 790 O O . GLN A 1 107 ? 8.182 -3.077 -1.281 1.00 72.31 107 GLN A O 1
ATOM 795 N N . GLU A 1 108 ? 10.353 -3.590 -1.473 1.00 78.38 108 GLU A N 1
ATOM 796 C CA . GLU A 1 108 ? 10.598 -2.603 -2.538 1.00 78.38 108 GLU A CA 1
ATOM 797 C C . GLU A 1 108 ? 9.905 -2.991 -3.840 1.00 78.38 108 GLU A C 1
ATOM 799 O O . GLU A 1 108 ? 9.352 -2.134 -4.526 1.00 78.38 108 GLU A O 1
ATOM 804 N N . THR A 1 109 ? 9.876 -4.288 -4.145 1.00 81.94 109 THR A N 1
ATOM 805 C CA . THR A 1 109 ? 9.130 -4.816 -5.289 1.00 81.94 109 THR A CA 1
ATOM 806 C C . THR A 1 109 ? 7.636 -4.560 -5.130 1.00 81.94 109 THR A C 1
ATOM 808 O O . THR A 1 109 ? 7.002 -4.015 -6.030 1.00 81.94 109 THR A O 1
ATOM 811 N N . GLU A 1 110 ? 7.074 -4.874 -3.964 1.00 80.88 110 GLU A N 1
ATOM 812 C CA . GLU A 1 110 ? 5.671 -4.596 -3.658 1.00 80.88 110 GLU A CA 1
ATOM 813 C C . GLU A 1 110 ? 5.345 -3.103 -3.738 1.00 80.88 110 GLU A C 1
ATOM 815 O O . GLU A 1 110 ? 4.313 -2.729 -4.297 1.00 80.88 110 GLU A O 1
ATOM 820 N N . ARG A 1 111 ? 6.242 -2.243 -3.244 1.00 77.62 111 ARG A N 1
ATOM 821 C CA . ARG A 1 111 ? 6.115 -0.787 -3.354 1.00 77.62 111 ARG A CA 1
ATOM 822 C C . ARG A 1 111 ? 6.127 -0.342 -4.813 1.00 77.62 111 ARG A C 1
ATOM 824 O O . ARG A 1 111 ? 5.242 0.398 -5.217 1.00 77.62 111 ARG A O 1
ATOM 831 N N . LEU A 1 112 ? 7.061 -0.822 -5.628 1.00 86.19 112 LEU A N 1
ATOM 832 C CA . LEU A 1 112 ? 7.105 -0.491 -7.053 1.00 86.19 112 LEU A CA 1
ATOM 833 C C . LEU A 1 112 ? 5.870 -0.961 -7.815 1.00 86.19 112 LEU A C 1
ATOM 835 O O . LEU A 1 112 ? 5.355 -0.224 -8.654 1.00 86.19 112 LEU A O 1
ATOM 839 N N . PHE A 1 113 ? 5.374 -2.165 -7.532 1.00 86.56 113 PHE A N 1
ATOM 840 C CA . PHE A 1 113 ? 4.147 -2.650 -8.155 1.00 86.56 113 PHE A CA 1
ATOM 841 C C . PHE A 1 113 ? 2.938 -1.829 -7.732 1.00 86.56 113 PHE A C 1
ATOM 843 O O . PHE A 1 113 ? 2.136 -1.461 -8.585 1.00 86.56 113 PHE A O 1
ATOM 850 N N . ALA A 1 114 ? 2.832 -1.474 -6.454 1.00 81.00 114 ALA A N 1
ATOM 851 C CA . ALA A 1 114 ? 1.767 -0.597 -5.994 1.00 81.00 114 ALA A CA 1
ATOM 852 C C . ALA A 1 114 ? 1.868 0.813 -6.613 1.00 81.00 114 ALA A C 1
ATOM 854 O O . ALA A 1 114 ? 0.843 1.400 -6.955 1.00 81.00 114 ALA A O 1
ATOM 855 N N . TRP A 1 115 ? 3.083 1.337 -6.817 1.00 84.50 115 TRP A N 1
ATOM 856 C CA . TRP A 1 115 ? 3.307 2.624 -7.486 1.00 84.50 115 TRP A CA 1
ATOM 857 C C . TRP A 1 115 ? 2.860 2.578 -8.936 1.00 84.50 115 TRP A C 1
ATOM 859 O O . TRP A 1 115 ? 2.098 3.434 -9.383 1.00 84.50 115 TRP A O 1
ATOM 869 N N . ALA A 1 116 ? 3.291 1.546 -9.661 1.00 87.69 116 ALA A N 1
ATOM 870 C CA . ALA A 1 116 ? 2.889 1.338 -11.039 1.00 87.69 116 ALA A CA 1
ATOM 871 C C . ALA A 1 116 ? 1.362 1.212 -11.140 1.00 87.69 116 ALA A C 1
ATOM 873 O O . ALA A 1 116 ? 0.750 1.859 -11.986 1.00 87.69 116 ALA A O 1
ATOM 874 N N . GLU A 1 117 ? 0.727 0.439 -10.256 1.00 82.00 117 GLU A N 1
ATOM 875 C CA . GLU A 1 117 ? -0.732 0.312 -10.185 1.00 82.00 117 GLU A CA 1
ATOM 876 C C . GLU A 1 117 ? -1.416 1.662 -9.987 1.00 82.00 117 GLU A C 1
ATOM 878 O O . GLU A 1 117 ? -2.351 1.982 -10.718 1.00 82.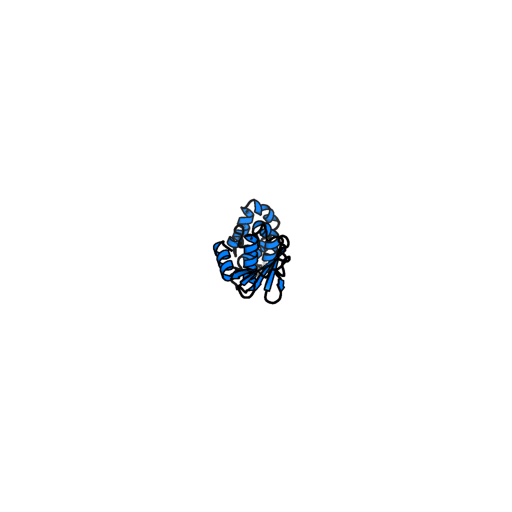00 117 GLU A O 1
ATOM 883 N N . TRP A 1 118 ? -0.942 2.465 -9.033 1.00 79.31 118 TRP A N 1
ATOM 884 C CA . TRP A 1 118 ? -1.473 3.797 -8.763 1.00 79.31 118 TRP A CA 1
ATOM 885 C C . TRP A 1 118 ? -1.313 4.744 -9.956 1.00 79.31 118 TRP A C 1
ATOM 887 O O . TRP A 1 118 ? -2.251 5.465 -10.301 1.00 79.31 118 TRP A O 1
ATOM 897 N N . LYS A 1 119 ? -0.151 4.722 -10.608 1.00 82.50 119 LYS A N 1
ATOM 898 C CA . LYS A 1 119 ? 0.162 5.594 -11.741 1.00 82.50 119 LYS A CA 1
ATOM 899 C C . LYS A 1 119 ? -0.593 5.198 -13.007 1.00 82.50 119 LYS A C 1
ATOM 901 O O . LYS A 1 119 ? -0.999 6.052 -13.791 1.00 82.50 119 LYS A O 1
ATOM 906 N N . TYR A 1 120 ? -0.810 3.899 -13.199 1.00 86.06 120 TYR A N 1
ATOM 907 C CA . TYR A 1 120 ? -1.371 3.318 -14.417 1.00 86.06 120 TYR A CA 1
ATOM 908 C C . TYR A 1 120 ? -2.690 2.577 -14.160 1.00 86.06 120 TYR A C 1
ATOM 910 O O . TYR A 1 120 ? -2.970 1.573 -14.815 1.00 86.06 120 TYR A O 1
ATOM 918 N N . GLN A 1 121 ? -3.538 3.083 -13.254 1.00 80.62 121 GLN A N 1
ATOM 919 C CA . GLN A 1 121 ? -4.801 2.439 -12.839 1.00 80.62 121 GLN A CA 1
ATOM 920 C C . GLN A 1 121 ? -5.712 2.047 -14.009 1.00 80.62 121 GLN A C 1
ATOM 922 O O . GLN A 1 121 ? -6.383 1.019 -13.962 1.00 80.62 121 GLN A O 1
ATOM 927 N N . ALA A 1 122 ? -5.725 2.839 -15.087 1.00 81.38 122 ALA A N 1
ATOM 928 C CA . ALA A 1 122 ? -6.534 2.553 -16.272 1.00 81.38 122 ALA A CA 1
ATOM 929 C C . ALA A 1 122 ? -6.149 1.228 -16.959 1.00 81.38 122 ALA A C 1
ATOM 931 O O . ALA A 1 122 ? -6.985 0.620 -17.639 1.00 81.38 122 ALA A O 1
ATOM 932 N N . VAL A 1 123 ? -4.904 0.783 -16.774 1.00 84.69 123 VAL A N 1
ATOM 933 C CA . VAL A 1 123 ? -4.300 -0.358 -17.465 1.00 84.69 123 VAL A CA 1
ATOM 934 C C . VAL A 1 123 ? -3.946 -1.478 -16.484 1.00 84.69 123 VAL A C 1
ATOM 936 O O . VAL A 1 123 ? -4.237 -2.627 -16.772 1.00 84.69 123 VAL A O 1
ATOM 939 N N . LEU A 1 124 ? -3.396 -1.189 -15.306 1.00 85.69 124 LEU A N 1
ATOM 940 C CA . LEU A 1 124 ? -2.890 -2.193 -14.358 1.00 85.69 124 LEU A CA 1
ATOM 941 C C . LEU A 1 124 ? -3.953 -2.666 -13.347 1.00 85.69 124 LEU A C 1
ATOM 943 O O . LEU A 1 124 ? -3.768 -2.610 -12.136 1.00 85.69 124 LEU A O 1
ATOM 947 N N . GLN A 1 125 ? -5.092 -3.137 -13.855 1.00 80.19 125 GLN A N 1
ATOM 948 C CA . GLN A 1 125 ? -6.238 -3.641 -13.080 1.00 80.19 125 GLN A CA 1
ATOM 949 C C . GLN A 1 125 ? -6.903 -4.804 -13.834 1.00 80.19 125 GLN A C 1
ATOM 951 O O . GLN A 1 125 ? -6.912 -4.758 -15.058 1.00 80.19 125 GLN A O 1
ATOM 956 N N . PRO A 1 126 ? -7.540 -5.799 -13.191 1.00 65.31 126 PRO A N 1
ATOM 957 C CA . PRO A 1 126 ? -7.398 -6.191 -11.789 1.00 65.31 126 PRO A CA 1
ATOM 958 C C . PRO A 1 126 ? -6.066 -6.925 -11.544 1.00 65.31 126 PRO A C 1
ATOM 960 O O . PRO A 1 126 ? -5.484 -7.492 -12.476 1.00 65.31 126 PRO A O 1
ATOM 963 N N . ARG A 1 127 ? -5.596 -6.929 -10.287 1.00 70.06 127 ARG A N 1
ATOM 964 C CA . ARG A 1 127 ? -4.337 -7.581 -9.892 1.00 70.06 127 ARG A CA 1
ATOM 965 C C . ARG A 1 127 ? -4.524 -9.035 -9.468 1.00 70.06 127 ARG A C 1
ATOM 967 O O . ARG A 1 127 ? -5.484 -9.369 -8.773 1.00 70.06 127 ARG A O 1
ATOM 974 N N . ILE A 1 128 ? -3.540 -9.859 -9.804 1.00 78.06 128 ILE A N 1
ATOM 975 C CA . ILE A 1 128 ? -3.278 -11.135 -9.128 1.00 78.06 128 ILE A CA 1
ATOM 976 C C . ILE A 1 128 ? -2.166 -10.897 -8.087 1.00 78.06 128 ILE A C 1
ATOM 978 O O . ILE A 1 128 ? -1.320 -10.030 -8.316 1.00 78.06 128 ILE A O 1
ATOM 982 N N . PRO A 1 129 ? -2.148 -11.603 -6.936 1.00 79.31 129 PRO A N 1
ATOM 983 C CA . PRO A 1 129 ? -1.022 -11.538 -6.004 1.00 79.31 129 PRO A CA 1
ATOM 984 C C . PRO A 1 129 ? 0.327 -11.757 -6.700 1.00 79.31 129 PRO A C 1
ATOM 986 O O . PRO A 1 129 ? 0.407 -12.539 -7.649 1.00 79.31 129 PRO A O 1
ATOM 989 N N . THR A 1 130 ? 1.376 -11.083 -6.219 1.00 83.62 130 THR A N 1
ATOM 990 C CA . THR A 1 130 ? 2.748 -11.289 -6.707 1.00 83.62 130 THR A CA 1
ATOM 991 C C . THR A 1 130 ? 3.149 -12.748 -6.561 1.00 83.62 130 THR A C 1
ATOM 993 O O . THR A 1 130 ? 2.892 -13.376 -5.533 1.00 83.62 130 THR A O 1
ATOM 996 N N . GLN A 1 131 ? 3.796 -13.274 -7.590 1.00 87.31 131 GLN A N 1
ATOM 997 C CA . GLN A 1 131 ? 4.301 -14.636 -7.646 1.00 87.31 131 GLN A CA 1
ATOM 998 C C . GLN A 1 131 ? 5.818 -14.602 -7.793 1.00 87.31 131 GLN A C 1
ATOM 1000 O O . GLN A 1 131 ? 6.377 -13.663 -8.358 1.00 87.31 131 GLN A O 1
ATOM 1005 N N . GLN A 1 132 ? 6.474 -15.639 -7.285 1.00 87.12 132 GLN A N 1
ATOM 1006 C CA . GLN A 1 132 ? 7.875 -15.906 -7.584 1.00 87.12 132 GLN A CA 1
ATOM 1007 C C . GLN A 1 132 ? 7.943 -16.901 -8.736 1.00 87.12 132 GLN A C 1
ATOM 1009 O O . GLN A 1 132 ? 7.389 -17.996 -8.629 1.00 87.12 132 GLN A O 1
ATOM 1014 N N . VAL A 1 133 ? 8.602 -16.517 -9.825 1.00 84.25 133 VAL A N 1
ATOM 1015 C CA . VAL A 1 133 ? 8.835 -17.363 -10.999 1.00 84.25 133 VAL A CA 1
ATOM 1016 C C . VAL A 1 133 ? 10.326 -17.311 -11.300 1.00 84.25 133 VAL A C 1
ATOM 1018 O O . VAL A 1 133 ? 10.824 -16.296 -11.777 1.00 84.25 133 VAL A O 1
ATOM 1021 N N . GLU A 1 134 ? 11.036 -18.394 -10.983 1.00 87.50 134 GLU A N 1
ATOM 1022 C CA . GLU A 1 134 ? 12.504 -18.453 -11.062 1.00 87.50 134 GLU A CA 1
ATOM 1023 C C . GLU A 1 134 ? 13.155 -17.316 -10.243 1.00 87.50 134 GLU A C 1
ATOM 1025 O O . GLU A 1 134 ? 12.900 -17.210 -9.042 1.00 87.50 134 GLU A O 1
ATOM 1030 N N . GLU A 1 135 ? 13.981 -16.460 -10.852 1.00 85.19 135 GLU A N 1
ATOM 1031 C CA . GLU A 1 135 ? 14.545 -15.267 -10.206 1.00 85.19 135 GLU A CA 1
ATOM 1032 C C . GLU A 1 135 ? 13.650 -14.015 -10.251 1.00 85.19 135 GLU A C 1
ATOM 1034 O O . GLU A 1 135 ? 14.072 -12.948 -9.789 1.00 85.19 135 GLU A O 1
ATOM 1039 N N . TYR A 1 136 ? 12.457 -14.106 -10.840 1.00 85.62 136 TYR A N 1
ATOM 1040 C CA . TYR A 1 136 ? 11.567 -12.971 -11.044 1.00 85.62 136 TYR A CA 1
ATOM 1041 C C . TYR A 1 136 ? 10.476 -12.912 -9.977 1.00 85.62 136 TYR A C 1
ATOM 1043 O O . TYR A 1 136 ? 9.686 -13.842 -9.815 1.00 85.62 136 TYR A O 1
ATOM 1051 N N . GLN A 1 137 ? 10.340 -11.746 -9.347 1.00 90.56 137 GLN A N 1
ATOM 1052 C CA . GLN A 1 137 ? 9.100 -11.375 -8.670 1.00 90.56 137 GLN A CA 1
ATOM 1053 C C . GLN A 1 137 ? 8.164 -10.788 -9.718 1.00 90.56 137 GLN A C 1
ATOM 1055 O O . GLN A 1 137 ? 8.493 -9.755 -10.295 1.00 90.56 137 GLN A O 1
ATOM 1060 N N . VAL A 1 138 ? 7.030 -11.425 -9.997 1.00 90.69 138 VAL A N 1
ATOM 1061 C CA . VAL A 1 138 ? 6.124 -11.015 -11.080 1.00 90.69 138 VAL A CA 1
ATOM 1062 C C . VAL A 1 138 ? 4.716 -10.744 -10.584 1.00 90.69 138 VAL A C 1
ATOM 1064 O O . VAL A 1 138 ? 4.198 -11.434 -9.707 1.00 90.69 138 VAL A O 1
ATOM 1067 N N . ARG A 1 139 ? 4.057 -9.771 -11.207 1.00 91.19 139 ARG A N 1
ATOM 1068 C CA . ARG A 1 139 ? 2.628 -9.521 -11.050 1.00 91.19 139 ARG A CA 1
ATOM 1069 C C . ARG A 1 139 ? 1.946 -9.545 -12.408 1.00 91.19 139 ARG A C 1
ATOM 1071 O O . ARG A 1 139 ? 2.354 -8.835 -13.325 1.00 91.19 139 ARG A O 1
ATOM 1078 N N . TYR A 1 140 ? 0.904 -10.363 -12.518 1.00 90.31 140 TYR A N 1
ATOM 1079 C CA . TYR A 1 140 ? 0.071 -10.432 -13.712 1.00 90.31 140 TYR A CA 1
ATOM 1080 C C . TYR A 1 140 ? -1.105 -9.461 -13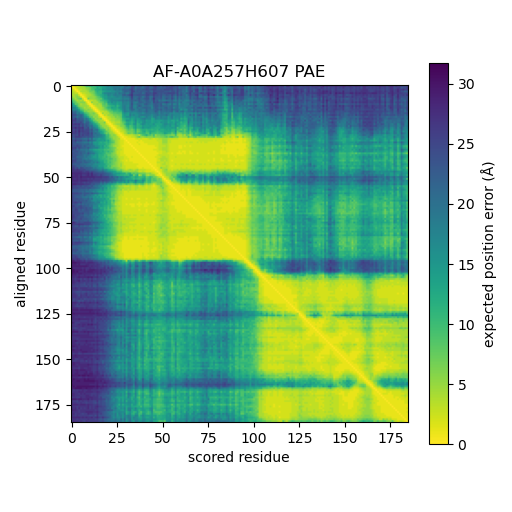.614 1.00 90.31 140 TYR A C 1
ATOM 1082 O O . TYR A 1 140 ? -1.811 -9.417 -12.600 1.00 90.31 140 TYR A O 1
ATOM 1090 N N . TYR A 1 141 ? -1.336 -8.729 -14.701 1.00 88.69 141 TYR A N 1
ATOM 1091 C CA . TYR A 1 141 ? -2.448 -7.800 -14.851 1.00 88.69 141 TYR A CA 1
ATOM 1092 C C . TYR A 1 141 ? -3.380 -8.301 -15.947 1.00 88.69 141 TYR A C 1
ATOM 1094 O O . TYR A 1 141 ? -3.031 -8.318 -17.129 1.00 88.69 141 TYR A O 1
ATOM 1102 N N . ALA A 1 142 ? -4.590 -8.703 -15.553 1.00 86.12 142 ALA A N 1
ATOM 1103 C CA . ALA A 1 142 ? -5.472 -9.476 -16.425 1.00 86.12 142 ALA A CA 1
ATOM 1104 C C . ALA A 1 142 ? -6.074 -8.668 -17.585 1.00 86.12 142 ALA A C 1
ATOM 1106 O O . ALA A 1 142 ? -6.261 -9.209 -18.671 1.00 86.12 142 ALA A O 1
ATOM 1107 N N . LYS A 1 143 ? -6.365 -7.375 -17.392 1.00 85.50 143 LYS A N 1
ATOM 1108 C CA . LYS A 1 143 ? -6.927 -6.520 -18.452 1.00 85.50 143 LYS A CA 1
ATOM 1109 C C . LYS A 1 143 ? -5.948 -6.296 -19.611 1.00 85.50 143 LYS A C 1
ATOM 1111 O O . LYS A 1 143 ? -6.363 -6.488 -20.752 1.00 85.50 143 LYS A O 1
ATOM 1116 N N . PRO A 1 144 ? -4.677 -5.926 -19.370 1.00 89.81 144 PRO A N 1
ATOM 1117 C CA . PRO A 1 144 ? -3.704 -5.775 -20.443 1.00 89.81 144 PRO A CA 1
ATOM 1118 C C . PRO A 1 144 ? -3.047 -7.101 -20.832 1.00 89.81 144 PRO A C 1
ATOM 1120 O O . PRO A 1 144 ? -2.372 -7.140 -21.854 1.00 89.81 144 PRO A O 1
ATOM 1123 N N . ARG A 1 145 ? -3.257 -8.174 -20.054 1.00 90.38 145 ARG A N 1
ATOM 1124 C CA . ARG A 1 145 ? -2.656 -9.498 -20.262 1.00 90.38 145 ARG A CA 1
ATOM 1125 C C . ARG A 1 145 ? -1.129 -9.445 -20.321 1.00 90.38 145 ARG A C 1
ATOM 1127 O O . ARG A 1 145 ? -0.502 -9.952 -21.246 1.00 90.38 145 ARG A O 1
ATOM 1134 N N . LEU A 1 146 ? -0.534 -8.800 -19.322 1.00 91.75 146 LEU A N 1
ATOM 1135 C CA . LEU A 1 146 ? 0.917 -8.676 -19.204 1.00 91.75 146 LEU A CA 1
ATOM 1136 C C . LEU A 1 146 ? 1.395 -9.014 -17.797 1.00 91.75 146 LEU A C 1
ATOM 1138 O O . LEU A 1 146 ? 0.654 -8.883 -16.818 1.00 91.75 146 LEU A O 1
ATOM 1142 N N . TYR A 1 147 ? 2.659 -9.403 -17.714 1.00 91.19 147 TYR A N 1
ATOM 1143 C CA . TYR A 1 147 ? 3.412 -9.509 -16.478 1.00 91.19 147 TYR A CA 1
ATOM 1144 C C . TYR A 1 147 ? 4.318 -8.290 -16.336 1.00 91.19 147 TYR A C 1
ATOM 1146 O O . TYR A 1 147 ? 5.024 -7.908 -17.271 1.00 91.19 147 TYR A O 1
ATOM 1154 N N . LEU A 1 148 ? 4.325 -7.710 -15.143 1.00 93.06 148 LEU A N 1
ATOM 1155 C CA . LEU A 1 148 ? 5.368 -6.798 -14.699 1.00 93.06 148 LEU A CA 1
ATOM 1156 C C . LEU A 1 148 ? 6.261 -7.572 -13.734 1.00 93.06 148 LEU A C 1
ATOM 1158 O O . LEU A 1 148 ? 5.762 -8.142 -12.765 1.00 93.06 148 LEU A O 1
ATOM 1162 N N . GLY A 1 149 ? 7.556 -7.631 -14.015 1.00 92.50 149 GLY A N 1
ATOM 1163 C CA . GLY A 1 149 ? 8.514 -8.425 -13.258 1.00 92.50 149 GLY A CA 1
ATOM 1164 C C . GLY A 1 149 ? 9.672 -7.593 -12.735 1.00 92.50 149 GLY A C 1
ATOM 1165 O O . GLY A 1 149 ? 10.099 -6.646 -13.388 1.00 92.50 149 GLY A O 1
ATOM 1166 N N . ILE A 1 150 ? 10.219 -7.968 -11.584 1.00 92.06 150 ILE A N 1
ATOM 1167 C CA . ILE A 1 150 ? 11.484 -7.447 -11.073 1.00 92.06 150 ILE A CA 1
ATOM 1168 C C . ILE A 1 150 ? 12.452 -8.610 -10.902 1.00 92.06 150 ILE A C 1
ATOM 1170 O O . ILE A 1 150 ? 12.149 -9.585 -10.220 1.00 92.06 150 ILE A O 1
ATOM 1174 N N . ALA A 1 151 ? 13.627 -8.488 -11.514 1.00 91.50 151 ALA A N 1
ATOM 1175 C CA . ALA A 1 151 ? 14.727 -9.430 -11.351 1.00 91.50 151 ALA A CA 1
ATOM 1176 C C . ALA A 1 151 ? 16.057 -8.694 -11.471 1.00 91.50 151 ALA A C 1
ATOM 1178 O O . ALA A 1 151 ? 16.233 -7.857 -12.361 1.00 91.50 151 ALA A O 1
ATOM 1179 N N . ARG A 1 152 ? 17.005 -9.019 -10.583 1.00 90.56 152 ARG A N 1
ATOM 1180 C CA . ARG A 1 152 ? 18.385 -8.490 -10.606 1.00 90.56 152 ARG A CA 1
ATOM 1181 C C . ARG A 1 152 ? 18.442 -6.950 -10.671 1.00 90.56 152 ARG A C 1
ATOM 1183 O O . ARG A 1 152 ? 19.231 -6.378 -11.421 1.00 90.56 152 ARG A O 1
ATOM 1190 N N . GLY A 1 153 ? 17.563 -6.281 -9.921 1.00 89.88 153 GLY A N 1
ATOM 1191 C CA . GLY A 1 153 ? 17.474 -4.814 -9.881 1.00 89.88 153 GLY A CA 1
ATOM 1192 C C . GLY A 1 153 ? 16.957 -4.169 -11.173 1.00 89.88 153 GLY A C 1
ATOM 1193 O O . GLY A 1 153 ? 17.201 -2.985 -11.408 1.00 89.88 153 GLY A O 1
ATOM 1194 N N . GLN A 1 154 ? 16.288 -4.933 -12.038 1.00 94.00 154 GLN A N 1
ATOM 1195 C CA . GLN A 1 154 ? 15.678 -4.454 -13.277 1.00 94.00 154 GLN A CA 1
ATOM 1196 C C . GLN A 1 154 ? 14.171 -4.694 -13.259 1.00 94.00 154 GLN A C 1
ATOM 1198 O O . GLN A 1 154 ? 13.718 -5.737 -12.788 1.00 94.00 154 GLN A O 1
ATOM 1203 N N . LEU A 1 155 ? 13.422 -3.748 -13.824 1.00 93.12 155 LEU A N 1
ATOM 1204 C CA . LEU A 1 155 ? 11.998 -3.872 -14.106 1.00 93.12 155 LEU A CA 1
ATOM 1205 C C . LEU A 1 155 ? 11.808 -4.375 -15.544 1.00 93.12 155 LEU A C 1
ATOM 1207 O O . LEU A 1 155 ? 12.412 -3.853 -16.488 1.00 93.12 155 LEU A O 1
ATOM 1211 N N . TRP A 1 156 ? 10.946 -5.369 -15.702 1.00 93.50 156 TRP A N 1
ATOM 1212 C CA . TRP A 1 156 ? 10.676 -6.070 -16.949 1.00 93.50 156 TRP A CA 1
ATOM 1213 C C . TRP A 1 156 ? 9.180 -6.093 -17.242 1.00 93.50 156 TRP A C 1
ATOM 1215 O O . TRP A 1 156 ? 8.363 -6.218 -16.332 1.00 93.50 156 TRP A O 1
ATOM 1225 N N . LEU A 1 157 ? 8.833 -6.023 -18.521 1.00 92.25 157 LEU A N 1
ATOM 1226 C CA . LEU A 1 157 ? 7.487 -6.210 -19.039 1.00 92.25 157 LEU A CA 1
ATOM 1227 C C . LEU A 1 157 ? 7.478 -7.447 -19.937 1.00 92.25 157 LEU A C 1
ATOM 1229 O O . LEU A 1 157 ? 8.317 -7.566 -20.831 1.00 92.25 157 LEU A O 1
ATOM 1233 N N . LEU A 1 158 ? 6.528 -8.349 -19.718 1.00 89.31 158 LEU A N 1
A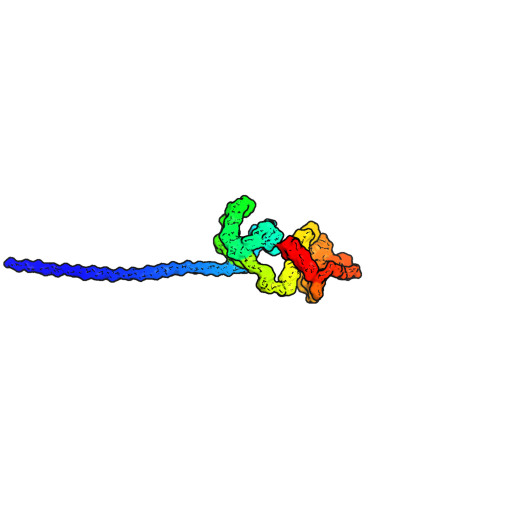TOM 1234 C CA . LEU A 1 158 ? 6.312 -9.519 -20.565 1.00 89.31 158 LEU A CA 1
ATOM 1235 C C . LEU A 1 158 ? 4.854 -9.546 -21.027 1.00 89.31 158 LEU A C 1
ATOM 1237 O O . LEU A 1 158 ? 3.937 -9.622 -20.210 1.00 89.31 158 LEU A O 1
ATOM 1241 N N . ASP A 1 159 ? 4.650 -9.477 -22.339 1.00 86.00 159 ASP A N 1
ATOM 1242 C CA . ASP A 1 159 ? 3.339 -9.612 -22.977 1.00 86.00 159 ASP A CA 1
ATOM 1243 C C . ASP A 1 159 ? 3.004 -11.102 -23.140 1.00 86.00 159 ASP A C 1
ATOM 1245 O O . ASP A 1 159 ? 3.732 -11.838 -23.808 1.00 86.00 159 ASP A O 1
ATOM 1249 N N . GLU A 1 160 ? 1.894 -11.551 -22.545 1.00 82.44 160 GLU A N 1
ATOM 1250 C CA . GLU A 1 160 ? 1.448 -12.951 -22.608 1.00 82.44 160 GLU A CA 1
ATOM 1251 C C . GLU A 1 160 ? 1.221 -13.414 -24.056 1.00 82.44 160 GLU A C 1
ATOM 1253 O O . GLU A 1 160 ? 1.441 -14.576 -24.389 1.00 82.44 160 GLU A O 1
ATOM 1258 N N . LYS A 1 161 ? 0.798 -12.510 -24.948 1.00 80.06 161 LYS A N 1
ATOM 1259 C CA . LYS A 1 161 ? 0.533 -12.846 -26.354 1.00 80.06 161 LYS A CA 1
ATOM 1260 C C . LYS A 1 161 ? 1.800 -12.973 -27.184 1.00 80.06 161 LYS A C 1
ATOM 1262 O O . LYS A 1 161 ? 1.723 -13.432 -28.320 1.00 80.06 161 LYS A O 1
ATOM 1267 N N . ARG A 1 162 ? 2.930 -12.513 -26.651 1.00 70.31 162 ARG A N 1
ATOM 1268 C CA . ARG A 1 162 ? 4.189 -12.403 -27.379 1.00 70.31 162 ARG A CA 1
ATOM 1269 C C . ARG A 1 162 ? 5.348 -12.949 -26.558 1.00 70.31 162 ARG A C 1
ATOM 1271 O O . ARG A 1 162 ? 6.384 -12.297 -26.428 1.00 70.31 162 ARG A O 1
ATOM 1278 N N . LEU A 1 163 ? 5.183 -14.161 -26.027 1.00 63.28 163 LEU A N 1
ATOM 1279 C CA . LEU A 1 163 ? 6.267 -14.884 -25.347 1.00 63.28 163 LEU A CA 1
ATOM 1280 C C . LEU A 1 163 ? 7.516 -15.026 -26.242 1.00 63.28 163 LEU A C 1
ATOM 1282 O O . LEU A 1 163 ? 8.630 -15.130 -25.739 1.00 63.28 163 LEU A O 1
ATOM 1286 N N . ASP A 1 164 ? 7.332 -14.971 -27.562 1.00 63.19 164 ASP A N 1
ATOM 1287 C CA . ASP A 1 164 ? 8.355 -14.975 -28.608 1.00 63.19 164 ASP A CA 1
ATOM 1288 C C . ASP A 1 164 ? 8.914 -13.581 -28.966 1.00 63.19 164 ASP A C 1
ATOM 1290 O O . ASP A 1 164 ? 10.053 -13.487 -29.420 1.00 63.19 164 ASP A O 1
ATOM 1294 N N . ALA A 1 165 ? 8.163 -12.491 -28.751 1.00 60.50 165 ALA A N 1
ATOM 1295 C CA . ALA A 1 165 ? 8.629 -11.127 -29.049 1.00 60.50 165 ALA A CA 1
ATOM 1296 C C . ALA A 1 165 ? 9.450 -10.481 -27.923 1.00 60.50 165 ALA A C 1
ATOM 1298 O O . ALA A 1 165 ? 9.940 -9.362 -28.089 1.00 60.50 165 ALA A O 1
ATOM 1299 N N . GLY A 1 166 ? 9.652 -11.208 -26.826 1.00 64.06 166 GLY A N 1
ATOM 1300 C CA . GLY A 1 166 ? 10.723 -10.952 -25.878 1.00 64.06 166 GLY A CA 1
ATOM 1301 C C . GLY A 1 166 ? 10.314 -10.177 -24.631 1.00 64.06 166 GLY A C 1
ATOM 1302 O O . GLY A 1 166 ? 9.374 -9.386 -24.601 1.00 64.06 166 GLY A O 1
ATOM 1303 N N . VAL A 1 167 ? 11.082 -10.427 -23.574 1.00 83.88 167 VAL A N 1
ATOM 1304 C CA . VAL A 1 167 ? 11.025 -9.688 -22.317 1.00 83.88 167 VAL A CA 1
ATOM 1305 C C . VAL A 1 167 ? 11.544 -8.271 -22.574 1.00 83.88 167 VAL A C 1
ATOM 1307 O O . VAL A 1 167 ? 12.711 -8.082 -22.925 1.00 83.88 167 VAL A O 1
ATOM 1310 N N . GLN A 1 168 ? 10.698 -7.259 -22.393 1.00 91.75 168 GLN A N 1
ATOM 1311 C CA . GLN A 1 168 ? 11.110 -5.868 -22.541 1.00 91.75 168 GLN A CA 1
ATOM 1312 C C . GLN A 1 168 ? 11.659 -5.350 -21.214 1.00 91.75 168 GLN A C 1
ATOM 1314 O O . GLN A 1 168 ? 10.953 -5.290 -20.208 1.00 91.75 168 GLN A O 1
ATOM 1319 N N . ARG A 1 169 ? 12.918 -4.911 -21.207 1.00 93.38 169 ARG A N 1
ATOM 1320 C CA . ARG A 1 169 ? 13.483 -4.182 -20.068 1.00 93.38 169 ARG A CA 1
ATOM 1321 C C . ARG A 1 169 ? 12.916 -2.765 -20.041 1.00 93.38 169 ARG A C 1
ATOM 1323 O O . ARG A 1 169 ? 13.053 -2.034 -21.018 1.00 93.38 169 ARG A O 1
ATOM 1330 N N . LEU A 1 170 ? 12.320 -2.374 -18.919 1.00 93.12 170 LEU A N 1
ATOM 1331 C CA . LEU A 1 170 ? 11.784 -1.026 -18.720 1.00 93.12 170 LEU A CA 1
ATOM 1332 C C . LEU A 1 170 ? 12.815 -0.076 -18.099 1.00 93.12 170 LEU A C 1
ATOM 1334 O O . LEU A 1 170 ? 12.799 1.115 -18.386 1.00 93.12 170 LEU A O 1
ATOM 1338 N N . GLY A 1 171 ? 13.714 -0.594 -17.258 1.00 93.75 171 GLY A N 1
ATOM 1339 C CA . GLY A 1 171 ? 14.713 0.206 -16.546 1.00 93.75 171 GLY A CA 1
ATOM 1340 C C . GLY A 1 171 ? 15.189 -0.472 -15.263 1.00 93.75 171 GLY A C 1
ATOM 1341 O O . GLY A 1 171 ? 14.916 -1.653 -15.049 1.00 93.75 171 GLY A O 1
ATOM 1342 N N . THR A 1 172 ? 15.907 0.265 -14.416 1.00 94.25 172 THR A N 1
ATOM 1343 C CA . THR A 1 172 ? 16.374 -0.236 -13.115 1.00 94.25 172 THR A CA 1
ATOM 1344 C C . THR A 1 172 ? 15.317 -0.013 -12.036 1.00 94.25 172 THR A C 1
ATOM 1346 O O . THR A 1 172 ? 14.597 0.984 -12.052 1.00 94.25 172 THR A O 1
ATOM 1349 N N . THR A 1 173 ? 15.255 -0.919 -11.061 1.00 90.25 173 THR A N 1
ATOM 1350 C CA . THR A 1 173 ? 14.433 -0.782 -9.848 1.00 90.25 173 THR A CA 1
ATOM 1351 C C . THR A 1 173 ? 14.711 0.550 -9.143 1.00 90.25 173 THR A C 1
ATOM 1353 O O . THR A 1 173 ? 13.777 1.219 -8.724 1.00 90.25 173 THR A O 1
ATOM 1356 N N . GLU A 1 174 ? 15.977 0.971 -9.085 1.00 89.88 174 GLU A N 1
ATOM 1357 C CA . GLU A 1 174 ? 16.404 2.234 -8.471 1.00 89.88 174 GLU A CA 1
ATOM 1358 C C . GLU A 1 174 ? 15.764 3.464 -9.129 1.00 89.88 174 GLU A C 1
ATOM 1360 O O . GLU A 1 174 ? 15.183 4.288 -8.429 1.00 89.88 174 GLU A O 1
ATOM 1365 N N . VAL A 1 175 ? 15.785 3.550 -10.466 1.00 91.44 175 VAL A N 1
ATOM 1366 C CA . VAL A 1 175 ? 15.183 4.677 -11.201 1.00 91.44 175 VAL A CA 1
ATOM 1367 C C . VAL A 1 175 ? 13.685 4.749 -10.931 1.00 91.44 175 VAL A C 1
ATOM 1369 O O . VAL A 1 175 ? 13.159 5.820 -10.644 1.00 91.44 175 VAL A O 1
ATOM 1372 N N . PHE A 1 176 ? 12.986 3.614 -10.968 1.00 91.94 176 PHE A N 1
ATOM 1373 C CA . PHE A 1 176 ? 11.552 3.609 -10.691 1.00 91.94 176 PHE A CA 1
ATOM 1374 C C . PHE A 1 176 ? 11.233 3.894 -9.219 1.00 91.94 176 PHE A C 1
ATOM 1376 O O . PHE A 1 176 ? 10.213 4.515 -8.942 1.00 91.94 176 PHE A O 1
ATOM 1383 N N . LEU A 1 177 ? 12.095 3.496 -8.276 1.00 85.94 177 LEU A N 1
ATOM 1384 C CA . LEU A 1 177 ? 11.940 3.838 -6.860 1.00 85.94 177 LEU A CA 1
ATOM 1385 C C . LEU A 1 177 ? 12.167 5.331 -6.623 1.00 85.94 177 LEU A C 1
ATOM 1387 O O . LEU A 1 177 ? 11.483 5.925 -5.798 1.00 85.94 177 LEU A O 1
ATOM 1391 N N . GLU A 1 178 ? 13.109 5.949 -7.331 1.00 84.56 178 GLU A N 1
ATOM 1392 C CA . GLU A 1 178 ? 13.322 7.394 -7.281 1.00 84.56 178 GLU A CA 1
ATOM 1393 C C . GLU A 1 178 ? 12.141 8.153 -7.893 1.00 84.56 178 GLU A C 1
ATOM 1395 O O . GLU A 1 178 ? 11.641 9.092 -7.277 1.00 84.56 178 GLU A O 1
ATOM 1400 N N . MET A 1 179 ? 11.626 7.697 -9.041 1.00 84.81 179 MET A N 1
ATOM 1401 C CA . MET A 1 179 ? 10.399 8.241 -9.633 1.00 84.81 179 MET A CA 1
ATOM 1402 C C . MET A 1 179 ? 9.221 8.129 -8.664 1.00 84.81 179 MET A C 1
ATOM 1404 O O . MET A 1 179 ? 8.547 9.127 -8.418 1.00 84.81 179 MET A O 1
ATOM 1408 N N . ALA A 1 180 ? 9.026 6.949 -8.069 1.00 78.81 180 ALA A N 1
ATOM 1409 C CA . ALA A 1 180 ? 8.031 6.707 -7.034 1.00 78.81 180 ALA A CA 1
ATOM 1410 C C . ALA A 1 180 ? 8.171 7.732 -5.898 1.00 78.81 180 ALA A C 1
ATOM 1412 O O . ALA A 1 180 ? 7.241 8.497 -5.656 1.00 78.81 180 ALA A O 1
ATOM 1413 N N . ARG A 1 181 ? 9.366 7.872 -5.309 1.00 78.56 181 ARG A N 1
ATOM 1414 C CA . ARG A 1 181 ? 9.635 8.845 -4.233 1.00 78.56 181 ARG A CA 1
ATOM 1415 C C . ARG A 1 181 ? 9.366 10.288 -4.649 1.00 78.56 181 ARG A C 1
ATOM 1417 O O . ARG A 1 181 ? 8.788 11.038 -3.867 1.00 78.56 181 ARG A O 1
ATOM 1424 N N . SER A 1 182 ? 9.764 10.682 -5.860 1.00 74.69 182 SER A N 1
ATOM 1425 C CA . SER A 1 182 ? 9.537 12.037 -6.384 1.00 74.69 182 SER A CA 1
ATOM 1426 C C . SER A 1 182 ? 8.051 12.364 -6.561 1.00 74.69 182 SER A C 1
ATOM 1428 O O . SER A 1 182 ? 7.659 13.526 -6.511 1.00 74.69 182 SER A O 1
ATOM 1430 N N . GLU A 1 183 ? 7.222 11.329 -6.709 1.00 73.38 183 GLU A N 1
ATOM 1431 C CA . GLU A 1 183 ? 5.765 11.406 -6.814 1.00 73.38 183 GLU A CA 1
ATOM 1432 C C . GLU A 1 183 ? 5.065 11.170 -5.463 1.00 73.38 183 GLU A C 1
ATOM 1434 O O . GLU A 1 183 ? 3.839 11.107 -5.409 1.00 73.38 183 GLU A O 1
ATOM 1439 N N . GLY A 1 184 ? 5.829 11.069 -4.368 1.00 56.16 184 GLY A N 1
ATOM 1440 C CA . GLY A 1 184 ? 5.315 10.853 -3.015 1.00 56.16 184 GLY A CA 1
ATOM 1441 C C . GLY A 1 184 ? 5.058 9.388 -2.648 1.00 56.16 184 GLY A C 1
ATOM 1442 O O . GLY A 1 184 ? 4.372 9.145 -1.662 1.00 56.16 184 GLY A O 1
ATOM 1443 N N . PHE A 1 185 ? 5.596 8.435 -3.419 1.00 55.03 185 PHE A N 1
ATOM 1444 C CA . PHE A 1 185 ? 5.407 6.983 -3.299 1.00 55.03 185 PHE A CA 1
ATOM 1445 C C . PHE A 1 185 ? 6.567 6.256 -2.625 1.00 55.03 185 PHE A C 1
ATOM 1447 O O . PHE A 1 185 ? 7.741 6.600 -2.873 1.00 55.03 185 PHE A O 1
#

pLDDT: mean 80.38, std 14.31, range [41.19, 97.25]

Foldseek 3Di:
DDDDDDDDDDDDDPDDDPPPPPPPPPPDAALVLLVVCCVVQVCVQCNPPNQAGDCLLVLALPLVVVVVCCVPPPVNVVCVVVADSNSSNNVNPNSVPDVPPDPDVVSLVVLLLSLCCVVPVVFQDDWDPFDDDPQWGWIARVRQQWIWIDGPQWTWIGHPVPVPVDIDTPGGSVVSVVVSVVSSD

Radius of gyration: 29.55 Å; Cα contacts (8 Å, |Δi|>4): 227; chains: 1; bounding box: 46×34×128 Å

Secondary structure (DSSP, 8-state):
--PPPPP-----------------------HHHHHHHHHHHTHHHH-SSTTSSTTGGGGTT-HHHHHHHHHH-GGGGGGGGTS-HHHHHHHHHHHHS-TTS---HHHHHHHHHHHHHHHTTTTS-SBPPPEEETTEEEEEETTTTEEEEEETTEEEEEEGGGTTT-PEEEEEHHHHHHHHHHTT-